Protein AF-A0A1G1YHU8-F1 (afdb_monomer)

Secondary structure (DSSP, 8-state):
------GGGHHHHHHHHHHGGGS--S-PPPPPHHHHHHHHH------HHHHHHHHHT----HHHHHHHHHHT-SS-TTS-SSHHHHHHHHHHHHHH-TT-GGGEEEEE-TTSHHHHHH---EEEEEE-SS-EEEEEEEEESS-PPPPSS-SSSEEEE--TT---TTTSHHHHHHHHHHHHHHHHHHHHHHHHHHHHHHHH--

Solvent-accessible surface area (backbone atoms only — not comparable to full-atom values): 11742 Å² total; per-residue (Å²): 134,88,82,79,82,74,78,71,70,59,69,54,55,63,54,55,64,67,66,68,71,81,78,82,85,80,88,61,83,68,56,51,64,68,57,47,46,39,62,40,48,29,53,42,50,82,54,72,71,53,55,53,39,69,75,63,71,60,89,69,55,72,71,57,27,50,53,53,35,68,77,20,52,78,63,51,38,56,63,38,82,31,63,58,46,26,56,30,50,50,56,38,24,62,72,76,35,72,89,44,53,77,37,43,28,51,42,33,20,31,94,33,68,33,20,78,75,57,57,28,40,29,34,36,39,38,48,80,85,87,52,78,44,80,46,34,30,25,76,34,47,59,94,65,81,80,59,98,68,70,84,40,79,37,79,46,77,44,62,44,79,57,71,52,66,86,78,38,38,69,64,41,51,50,50,39,55,49,53,31,50,54,52,51,51,53,49,55,51,52,49,53,54,54,55,55,52,64,65,68,77,106

Mean predicted aligned error: 9.75 Å

Structure (mmCIF, N/CA/C/O backbone):
data_AF-A0A1G1YHU8-F1
#
_entry.id   AF-A0A1G1YHU8-F1
#
loop_
_atom_site.group_PDB
_atom_site.id
_atom_site.type_symbol
_atom_site.label_atom_id
_atom_site.label_alt_id
_atom_site.label_comp_id
_atom_site.label_asym_id
_atom_site.label_entity_id
_atom_site.label_seq_id
_atom_site.pdbx_PDB_ins_code
_atom_site.Cartn_x
_atom_site.Cartn_y
_atom_site.Cartn_z
_atom_site.occupancy
_atom_site.B_iso_or_equiv
_atom_site.auth_seq_id
_atom_site.auth_comp_id
_atom_site.auth_asym_id
_atom_site.auth_atom_id
_atom_site.pdbx_PDB_model_num
ATOM 1 N N . MET A 1 1 ? -10.255 31.717 6.153 1.00 33.47 1 MET A N 1
ATOM 2 C CA . MET A 1 1 ? -9.551 31.297 7.382 1.00 33.47 1 MET A CA 1
ATOM 3 C C . MET A 1 1 ? -8.476 30.310 6.976 1.00 33.47 1 MET A C 1
ATOM 5 O O . MET A 1 1 ? -8.809 29.208 6.563 1.00 33.47 1 MET A O 1
ATOM 9 N N . SER A 1 2 ? -7.218 30.743 6.982 1.00 26.20 2 SER A N 1
ATOM 10 C CA . SER A 1 2 ? -6.071 29.908 6.621 1.00 26.20 2 SER A CA 1
ATOM 11 C C . SER A 1 2 ? -5.753 28.969 7.781 1.00 26.20 2 SER A C 1
ATOM 13 O O . SER A 1 2 ? -5.454 29.433 8.880 1.00 26.20 2 SER A O 1
ATOM 15 N N . VAL A 1 3 ? -5.862 27.661 7.557 1.00 28.62 3 VAL A N 1
ATOM 16 C CA . VAL A 1 3 ? -5.490 26.649 8.549 1.00 28.62 3 VAL A CA 1
ATOM 17 C C . VAL A 1 3 ? -3.985 26.435 8.443 1.00 28.62 3 VAL A C 1
ATOM 19 O O . VAL A 1 3 ? -3.489 25.834 7.495 1.00 28.62 3 VAL A O 1
ATOM 22 N N . VAL A 1 4 ? -3.254 26.995 9.404 1.00 31.33 4 VAL A N 1
ATOM 23 C CA . VAL A 1 4 ? -1.827 26.743 9.610 1.00 31.33 4 VAL A CA 1
ATOM 24 C C . VAL A 1 4 ? -1.69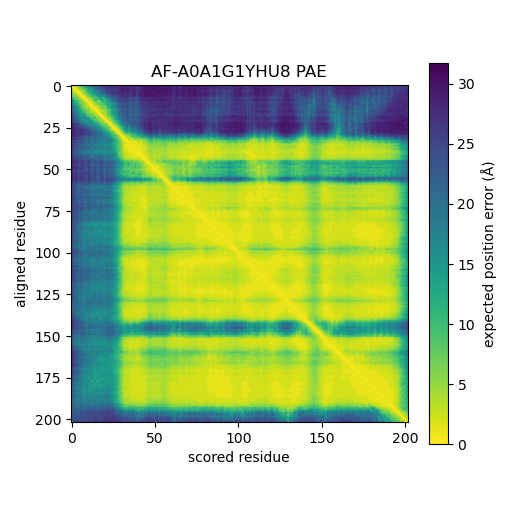8 25.352 10.232 1.00 31.33 4 VAL A C 1
ATOM 26 O O . VAL A 1 4 ? -1.993 25.175 11.414 1.00 31.33 4 VAL A O 1
ATOM 29 N N . LEU A 1 5 ? -1.297 24.358 9.438 1.00 33.22 5 LEU A N 1
ATOM 30 C CA . LEU A 1 5 ? -0.929 23.034 9.944 1.00 33.2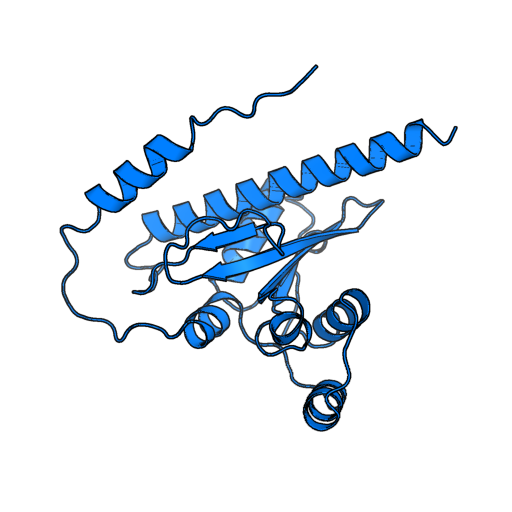2 5 LEU A CA 1
ATOM 31 C C . LEU A 1 5 ? 0.374 23.174 10.748 1.00 33.22 5 LEU A C 1
ATOM 33 O O . LEU A 1 5 ? 1.388 23.652 10.240 1.00 33.22 5 LEU A O 1
ATOM 37 N N . LYS A 1 6 ? 0.315 22.850 12.043 1.00 35.03 6 LYS A N 1
ATOM 38 C CA . LYS A 1 6 ? 1.404 23.063 13.003 1.00 35.03 6 LYS A CA 1
ATOM 39 C C . LYS A 1 6 ? 2.536 22.045 12.816 1.00 35.03 6 LYS A C 1
ATOM 41 O O . LYS A 1 6 ? 2.318 20.839 12.820 1.00 35.03 6 LYS A O 1
ATOM 46 N N . ASN A 1 7 ? 3.754 22.580 12.754 1.00 41.16 7 ASN A N 1
ATOM 47 C CA . ASN A 1 7 ? 5.069 21.936 12.628 1.00 41.16 7 ASN A CA 1
ATOM 48 C C . ASN A 1 7 ? 5.512 21.060 13.828 1.00 41.16 7 ASN 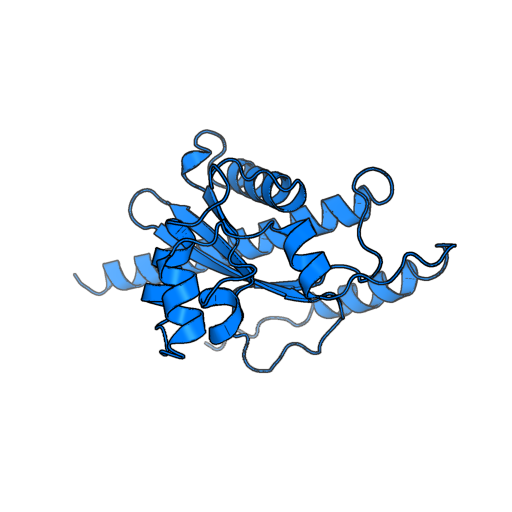A C 1
ATOM 50 O O . ASN A 1 7 ? 6.708 20.824 14.011 1.00 41.16 7 ASN A O 1
ATOM 54 N N . ASP A 1 8 ? 4.595 20.571 14.663 1.00 38.12 8 ASP A N 1
ATOM 55 C CA . ASP A 1 8 ? 4.959 19.928 15.935 1.00 38.12 8 ASP A CA 1
ATOM 56 C C . ASP A 1 8 ? 5.364 18.445 15.783 1.00 38.12 8 ASP A C 1
ATOM 58 O O . ASP A 1 8 ? 6.124 17.928 16.602 1.00 38.12 8 ASP A O 1
ATOM 62 N N . ASN A 1 9 ? 4.995 17.784 14.677 1.00 44.03 9 ASN A N 1
ATOM 63 C CA . ASN A 1 9 ? 5.401 16.396 14.393 1.00 44.03 9 ASN A CA 1
ATOM 64 C C . ASN A 1 9 ? 6.874 16.251 13.953 1.00 44.03 9 ASN A C 1
ATOM 66 O O . ASN A 1 9 ? 7.449 15.171 14.067 1.00 44.03 9 ASN A O 1
ATOM 70 N N . ILE A 1 10 ? 7.525 17.329 13.495 1.00 40.88 10 ILE A N 1
ATOM 71 C CA . ILE A 1 10 ? 8.863 17.271 12.871 1.00 40.88 10 ILE A CA 1
ATOM 72 C C . ILE A 1 10 ? 9.989 17.173 13.912 1.00 40.88 10 ILE A C 1
ATOM 74 O O . ILE A 1 10 ? 10.993 16.495 13.692 1.00 40.88 10 ILE A O 1
ATOM 78 N N . LYS A 1 11 ? 9.830 17.799 15.086 1.00 34.09 11 LYS A N 1
ATOM 79 C CA . LYS A 1 11 ? 10.868 17.778 16.136 1.00 34.09 11 LYS A CA 1
ATOM 80 C C . LYS A 1 11 ? 11.057 16.397 16.767 1.00 34.09 11 LYS A C 1
ATOM 82 O O . LYS A 1 11 ? 12.146 16.102 17.255 1.00 34.09 11 LYS A O 1
ATOM 87 N N . ASN A 1 12 ? 10.030 15.551 16.724 1.00 43.53 12 ASN A N 1
ATOM 88 C CA . ASN A 1 12 ? 10.114 14.189 17.237 1.00 43.53 12 ASN A CA 1
ATOM 89 C C . ASN A 1 12 ? 10.877 13.264 16.276 1.00 43.53 12 ASN A C 1
ATOM 91 O O . ASN A 1 12 ? 11.698 12.479 16.739 1.00 43.53 12 ASN A O 1
ATOM 95 N N . ILE A 1 13 ? 10.717 13.426 14.957 1.00 42.78 13 ILE A N 1
ATOM 96 C CA . ILE A 1 13 ? 11.359 12.577 13.934 1.00 42.78 13 ILE A CA 1
ATOM 97 C C . ILE A 1 13 ? 12.893 12.594 14.062 1.00 42.78 13 ILE A C 1
ATOM 99 O O . ILE A 1 13 ? 13.524 11.543 14.141 1.00 42.78 13 ILE A O 1
ATOM 103 N N . ASN A 1 14 ? 13.500 13.776 14.194 1.00 40.62 14 ASN A N 1
ATOM 104 C CA . ASN A 1 14 ? 14.962 13.895 14.275 1.00 40.62 14 ASN A CA 1
ATOM 105 C C . ASN A 1 14 ? 15.554 13.377 15.599 1.00 40.62 14 ASN A C 1
ATOM 107 O O . ASN A 1 14 ? 16.715 12.963 15.638 1.00 40.62 14 ASN A O 1
ATOM 111 N N . LYS A 1 15 ? 14.770 13.374 16.685 1.00 36.84 15 LYS A N 1
ATOM 112 C CA . LYS A 1 15 ? 15.217 12.891 18.000 1.00 36.84 15 LYS A CA 1
ATOM 113 C C . LYS A 1 15 ? 15.231 11.360 18.076 1.00 36.84 15 LYS A C 1
ATOM 115 O O . LYS A 1 15 ? 16.130 10.804 18.699 1.00 36.84 15 LYS A O 1
ATOM 120 N N . TYR A 1 16 ? 14.283 10.685 17.421 1.00 41.50 16 TYR A N 1
ATOM 121 C CA . TYR A 1 16 ? 14.241 9.218 17.375 1.00 41.50 16 TYR A CA 1
ATOM 122 C C . TYR A 1 16 ? 15.323 8.635 16.456 1.00 41.50 16 TYR A C 1
ATOM 124 O O . TYR A 1 16 ? 15.990 7.674 16.835 1.00 41.50 16 TYR A O 1
ATOM 132 N N . LEU A 1 17 ? 15.583 9.277 15.311 1.00 41.44 17 LEU A N 1
ATOM 133 C CA . LEU A 1 17 ? 16.619 8.841 14.366 1.00 41.44 17 LEU A CA 1
ATOM 134 C C . LEU A 1 17 ? 18.039 8.913 14.954 1.00 41.44 17 LEU A C 1
ATOM 136 O O . LEU A 1 17 ? 18.872 8.073 14.646 1.00 41.44 17 LEU A O 1
ATOM 140 N N . THR A 1 18 ? 18.329 9.871 15.839 1.00 44.69 18 THR A N 1
ATOM 141 C CA . THR A 1 18 ? 19.667 10.001 16.452 1.00 44.69 18 THR A CA 1
ATOM 142 C C . THR A 1 18 ? 19.867 9.148 17.709 1.00 44.69 18 THR A C 1
ATOM 144 O O . THR A 1 18 ? 21.010 8.849 18.060 1.00 44.69 18 THR A O 1
ATOM 147 N N . ALA A 1 19 ? 18.793 8.733 18.388 1.00 41.66 19 ALA A N 1
ATOM 148 C CA . ALA A 1 19 ? 18.883 7.952 19.622 1.00 41.66 19 ALA A CA 1
ATOM 149 C C . ALA A 1 19 ? 19.137 6.452 19.377 1.00 41.66 1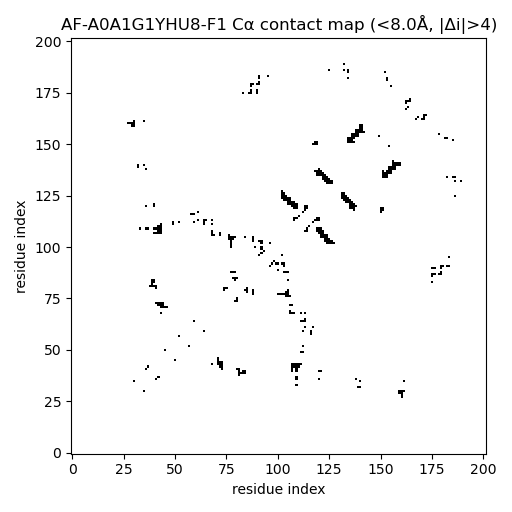9 ALA A C 1
ATOM 151 O O . ALA A 1 19 ? 19.895 5.842 20.132 1.00 41.66 19 ALA A O 1
ATOM 152 N N . ASN A 1 20 ? 18.586 5.876 18.301 1.00 41.72 20 ASN A N 1
ATOM 153 C CA . ASN A 1 20 ? 18.629 4.425 18.062 1.00 41.72 20 ASN A CA 1
ATOM 154 C C . ASN A 1 20 ? 19.824 3.939 17.214 1.00 41.72 20 ASN A C 1
ATOM 156 O O . ASN A 1 20 ? 20.078 2.741 17.146 1.00 41.72 20 ASN A O 1
ATOM 160 N N . MET A 1 21 ? 20.639 4.839 16.648 1.00 46.16 21 MET A N 1
ATOM 161 C CA . MET A 1 21 ? 21.799 4.466 15.813 1.00 46.16 21 MET A CA 1
ATOM 162 C C . MET A 1 21 ? 23.046 3.999 16.591 1.00 46.16 21 MET A C 1
ATOM 164 O O . MET A 1 21 ? 24.064 3.681 15.980 1.00 46.16 21 MET A O 1
ATOM 168 N N . LYS A 1 22 ? 23.029 3.967 17.933 1.00 42.34 22 LYS A N 1
ATOM 169 C CA . LYS A 1 22 ? 24.247 3.676 18.717 1.00 42.34 22 LYS A CA 1
ATOM 170 C C . LYS A 1 22 ? 24.538 2.196 18.973 1.00 42.34 22 LYS A C 1
ATOM 172 O O . LYS A 1 22 ? 25.663 1.897 19.370 1.00 42.34 22 LYS A O 1
ATOM 177 N N . HIS A 1 23 ? 23.609 1.268 18.732 1.00 44.72 23 HIS A N 1
ATOM 178 C CA . HIS A 1 23 ? 23.792 -0.134 19.134 1.00 44.72 23 HIS A CA 1
ATOM 179 C C . HIS A 1 23 ? 23.212 -1.160 18.152 1.00 44.72 23 HIS A C 1
ATOM 181 O O . HIS A 1 23 ? 22.339 -1.922 18.547 1.00 44.72 23 HIS A O 1
ATOM 187 N N . ARG A 1 24 ? 23.711 -1.272 16.913 1.00 49.22 24 ARG A N 1
ATOM 188 C CA . ARG A 1 24 ? 23.494 -2.501 16.121 1.00 49.22 24 ARG A CA 1
ATOM 189 C C . ARG A 1 24 ? 24.761 -2.893 15.360 1.00 49.22 24 ARG A C 1
ATOM 191 O O . ARG A 1 24 ? 25.333 -2.109 14.610 1.00 49.22 24 ARG A O 1
ATOM 198 N N . GLY A 1 25 ? 25.251 -4.093 15.667 1.00 39.34 25 GLY A N 1
ATOM 199 C CA . GLY A 1 25 ? 26.420 -4.708 15.055 1.00 39.34 25 GLY A CA 1
ATOM 200 C C . GLY A 1 25 ? 26.035 -5.628 13.899 1.00 39.34 25 GLY A C 1
ATOM 201 O O . GLY A 1 25 ? 25.016 -6.305 13.961 1.00 39.34 25 GLY A O 1
ATOM 202 N N . LYS A 1 26 ? 26.964 -5.701 12.939 1.00 37.72 26 LYS A N 1
ATOM 203 C CA . LYS A 1 26 ? 27.028 -6.487 11.691 1.00 37.72 26 LYS A CA 1
ATOM 204 C C . LYS A 1 26 ? 26.332 -5.869 10.462 1.00 37.72 26 LYS A C 1
ATOM 206 O O . LYS A 1 26 ? 25.170 -5.493 10.537 1.00 37.72 26 LYS A O 1
ATOM 211 N N . PRO A 1 27 ? 27.045 -5.784 9.319 1.00 32.91 27 PRO A N 1
ATOM 212 C CA . PRO A 1 27 ? 26.494 -5.282 8.069 1.00 32.91 27 PRO A CA 1
ATOM 213 C C . PRO A 1 27 ? 25.579 -6.345 7.453 1.00 32.91 27 PRO A C 1
ATOM 215 O O . PRO A 1 27 ? 26.053 -7.386 6.998 1.00 32.91 27 PRO A O 1
ATOM 218 N N . HIS A 1 28 ? 24.274 -6.089 7.429 1.00 40.44 28 HIS A N 1
ATOM 219 C CA . HIS A 1 28 ? 23.399 -6.737 6.459 1.00 40.44 28 HIS A CA 1
ATOM 220 C C . HIS A 1 28 ? 23.642 -6.061 5.103 1.00 40.44 28 HIS A C 1
ATOM 222 O O . HIS A 1 28 ? 23.738 -4.836 5.031 1.00 40.44 28 HIS A O 1
ATOM 228 N N . PHE A 1 29 ? 23.850 -6.856 4.048 1.00 41.47 29 PHE A N 1
ATOM 229 C CA . PHE A 1 29 ? 23.950 -6.360 2.672 1.00 41.47 29 PHE A CA 1
ATOM 230 C C . PHE A 1 29 ? 22.761 -5.426 2.415 1.00 41.47 29 PHE A C 1
ATOM 232 O O . PHE A 1 29 ? 21.622 -5.870 2.517 1.00 41.47 29 PHE A O 1
ATOM 239 N N . GLY A 1 30 ? 23.025 -4.142 2.155 1.00 46.56 30 GLY A N 1
ATOM 240 C CA . GLY A 1 30 ? 21.971 -3.142 1.996 1.00 46.56 30 GLY A CA 1
ATOM 241 C C . GLY A 1 30 ? 20.997 -3.562 0.901 1.00 46.56 30 GLY A C 1
ATOM 242 O O . GLY A 1 30 ? 21.415 -3.826 -0.229 1.00 46.56 30 GLY A O 1
ATOM 243 N N . LEU A 1 31 ? 19.712 -3.642 1.245 1.00 53.56 31 LEU A N 1
ATOM 244 C CA . LEU A 1 31 ? 18.645 -3.885 0.285 1.00 53.56 31 LEU A CA 1
ATOM 245 C C . LEU A 1 31 ? 18.675 -2.776 -0.775 1.00 53.56 31 LEU A C 1
ATOM 247 O O . LEU A 1 31 ? 18.672 -1.584 -0.455 1.00 53.56 31 LEU A O 1
ATOM 251 N N . THR A 1 32 ? 18.711 -3.155 -2.053 1.00 68.81 32 THR A N 1
ATOM 252 C CA . THR A 1 32 ? 18.401 -2.197 -3.125 1.00 68.81 32 THR A CA 1
ATOM 253 C C . THR A 1 32 ? 16.926 -1.796 -3.015 1.00 68.81 32 THR A C 1
ATOM 255 O O . THR A 1 32 ? 16.127 -2.568 -2.487 1.00 68.81 32 THR A O 1
ATOM 258 N N . GLY A 1 33 ? 16.552 -0.599 -3.488 1.00 71.19 33 GLY A N 1
ATOM 259 C CA . GLY A 1 33 ? 15.172 -0.091 -3.367 1.00 71.19 33 GLY A CA 1
ATOM 260 C C . GLY A 1 33 ? 14.123 -1.091 -3.861 1.00 71.19 33 GLY A C 1
ATOM 261 O O . GLY A 1 33 ? 13.229 -1.452 -3.105 1.00 71.19 33 GLY A O 1
ATOM 262 N N . SER A 1 34 ? 14.346 -1.663 -5.047 1.00 77.75 34 SER A N 1
ATOM 263 C CA . SER A 1 34 ? 13.448 -2.657 -5.640 1.00 77.75 34 SER A CA 1
ATOM 264 C C . SER A 1 34 ? 13.374 -3.967 -4.851 1.00 77.75 34 SER A C 1
ATOM 266 O O . SER A 1 34 ? 12.322 -4.585 -4.792 1.00 77.75 34 SER A O 1
ATOM 268 N N . MET A 1 35 ? 14.470 -4.410 -4.221 1.00 82.12 35 MET A N 1
ATOM 269 C CA . MET A 1 35 ? 14.426 -5.609 -3.372 1.00 82.12 35 MET A CA 1
ATOM 270 C C . MET A 1 35 ? 13.616 -5.364 -2.097 1.00 82.12 35 MET A C 1
ATOM 272 O O . MET A 1 35 ? 12.882 -6.251 -1.674 1.00 82.12 35 MET A O 1
ATOM 276 N N . ALA A 1 36 ? 13.735 -4.172 -1.502 1.00 84.69 36 ALA A N 1
ATOM 277 C CA . ALA A 1 36 ? 12.939 -3.810 -0.334 1.00 84.69 36 ALA A CA 1
ATOM 278 C C . ALA A 1 36 ? 11.448 -3.727 -0.689 1.00 84.69 36 ALA A C 1
ATOM 280 O O . ALA A 1 36 ? 10.620 -4.268 0.034 1.00 84.69 36 ALA A O 1
ATOM 281 N N . GLU A 1 37 ? 11.107 -3.101 -1.816 1.00 87.44 37 GLU A N 1
ATOM 282 C CA . GLU A 1 37 ? 9.732 -3.026 -2.324 1.00 87.44 37 GLU A CA 1
ATOM 283 C C . GLU A 1 37 ? 9.118 -4.424 -2.493 1.00 87.44 37 GLU A C 1
ATOM 285 O O . GLU A 1 37 ? 8.069 -4.699 -1.909 1.00 87.44 37 GLU A O 1
ATOM 290 N N . SER A 1 38 ? 9.800 -5.337 -3.195 1.00 89.12 38 SER A N 1
ATOM 291 C CA . SER A 1 38 ? 9.321 -6.712 -3.397 1.00 89.12 38 SER A CA 1
ATOM 292 C C . SER A 1 38 ? 9.201 -7.507 -2.093 1.00 89.12 38 SER A C 1
ATOM 294 O O . SER A 1 38 ? 8.271 -8.293 -1.942 1.00 89.12 38 SER A O 1
ATOM 296 N N . GLU A 1 39 ? 10.107 -7.319 -1.131 1.00 90.62 39 GLU A N 1
ATOM 297 C CA . GLU A 1 39 ? 10.031 -7.996 0.173 1.00 90.62 39 GLU A CA 1
ATOM 298 C C . GLU A 1 39 ? 8.834 -7.507 1.006 1.00 90.62 39 GLU A C 1
ATOM 300 O O . GLU A 1 39 ? 8.156 -8.294 1.669 1.00 90.62 39 GLU A O 1
ATOM 305 N N . ILE A 1 40 ? 8.564 -6.203 0.967 1.00 92.56 40 ILE A N 1
ATOM 306 C CA . ILE A 1 40 ? 7.582 -5.545 1.835 1.00 92.56 40 ILE A CA 1
ATOM 307 C C . ILE A 1 40 ? 6.172 -5.640 1.250 1.00 92.56 40 ILE A C 1
ATOM 309 O O . ILE A 1 40 ? 5.210 -5.867 1.988 1.00 92.56 40 ILE A O 1
ATOM 313 N N . PHE A 1 41 ? 6.043 -5.465 -0.065 1.00 94.50 41 PHE A N 1
ATOM 314 C CA . PHE A 1 41 ? 4.759 -5.409 -0.762 1.00 94.50 41 PHE A CA 1
ATOM 315 C C . PHE A 1 41 ? 4.484 -6.624 -1.646 1.00 94.50 41 PHE A C 1
ATOM 317 O O . PHE A 1 41 ? 3.330 -6.834 -2.012 1.00 94.50 41 PHE A O 1
ATOM 324 N N . GLY A 1 42 ? 5.483 -7.449 -1.962 1.00 93.81 42 GLY A N 1
ATOM 325 C CA . GLY A 1 42 ? 5.359 -8.475 -2.998 1.00 93.81 42 GLY A CA 1
ATOM 326 C C . GLY A 1 42 ? 5.384 -7.870 -4.403 1.00 93.81 42 GLY A C 1
ATOM 327 O O . GLY A 1 42 ? 5.419 -6.653 -4.568 1.00 93.81 42 GLY A O 1
ATOM 328 N N . GLU A 1 43 ? 5.328 -8.720 -5.426 1.00 93.75 43 GLU A N 1
ATOM 329 C CA . GLU A 1 43 ? 5.309 -8.306 -6.834 1.00 93.75 43 GLU A CA 1
ATOM 330 C C . GLU A 1 43 ? 3.995 -8.696 -7.508 1.00 93.75 43 GLU A C 1
ATOM 332 O O . GLU A 1 43 ? 3.355 -9.688 -7.149 1.00 93.75 43 GLU A O 1
ATOM 337 N 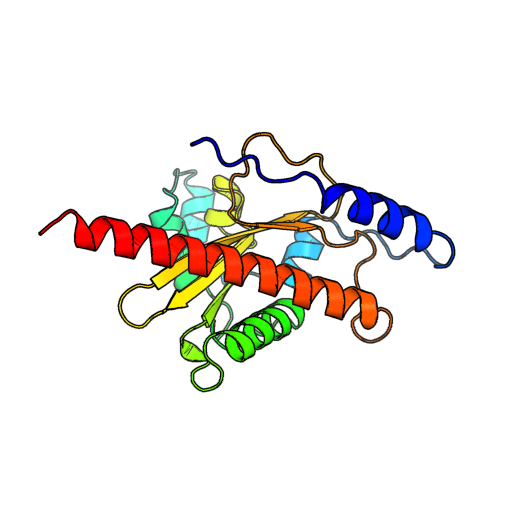N . VAL A 1 44 ? 3.607 -7.926 -8.522 1.00 92.56 44 VAL A N 1
ATOM 338 C CA . VAL A 1 44 ? 2.500 -8.303 -9.405 1.00 92.56 44 VAL A CA 1
ATOM 339 C C . VAL A 1 44 ? 2.836 -9.559 -10.213 1.00 92.56 44 VAL A C 1
ATOM 341 O O . VAL A 1 44 ? 3.979 -9.781 -10.625 1.00 92.56 44 VAL A O 1
ATOM 344 N N . ILE A 1 45 ? 1.813 -10.356 -10.518 1.00 91.50 45 ILE A N 1
ATOM 345 C CA . ILE A 1 45 ? 1.903 -11.359 -11.582 1.00 91.50 45 ILE A CA 1
ATOM 346 C C . ILE A 1 45 ? 2.012 -10.600 -12.906 1.00 91.50 45 ILE A C 1
ATOM 348 O O . ILE A 1 45 ? 1.325 -9.607 -13.105 1.00 91.50 45 ILE A O 1
ATOM 352 N N . ARG A 1 46 ? 2.866 -11.044 -13.830 1.00 82.75 46 ARG A N 1
ATOM 353 C CA . ARG A 1 46 ? 3.033 -10.386 -15.136 1.00 82.75 46 ARG A CA 1
ATOM 354 C C . ARG A 1 46 ? 2.145 -11.052 -16.192 1.00 82.75 46 ARG A C 1
ATOM 356 O O . ARG A 1 46 ? 2.544 -12.093 -16.717 1.00 82.75 46 ARG A O 1
ATOM 363 N N . PRO A 1 47 ? 0.953 -10.515 -16.509 1.00 74.75 47 PRO A N 1
ATOM 364 C CA . PRO A 1 47 ? 0.155 -11.011 -17.622 1.00 74.75 47 PRO A CA 1
ATOM 365 C C . PRO A 1 47 ? 0.754 -10.577 -18.970 1.00 74.75 47 PRO A C 1
ATOM 367 O O . PRO A 1 47 ? 1.657 -9.743 -19.043 1.00 74.75 47 PRO A O 1
ATOM 370 N N . VAL A 1 48 ? 0.231 -11.129 -20.064 1.00 71.19 48 VAL A N 1
ATOM 371 C CA . VAL A 1 48 ? 0.711 -10.854 -21.432 1.00 71.19 48 VAL A CA 1
ATOM 372 C C . VAL A 1 48 ? 0.624 -9.358 -21.770 1.00 71.19 48 VAL A C 1
ATOM 374 O O . VAL A 1 48 ? 1.489 -8.811 -22.451 1.00 71.19 48 VAL A O 1
ATOM 377 N N . GLU A 1 49 ? -0.382 -8.667 -21.242 1.00 73.00 49 GLU A N 1
ATOM 378 C CA . GLU A 1 49 ? -0.600 -7.229 -21.376 1.00 73.00 49 GLU A CA 1
ATOM 379 C C . GLU A 1 49 ? 0.564 -6.395 -20.817 1.00 73.00 49 GLU A C 1
ATOM 381 O O . GLU A 1 49 ? 0.890 -5.351 -21.387 1.00 73.00 49 GLU A O 1
ATOM 386 N N . PHE A 1 50 ? 1.230 -6.857 -19.752 1.00 73.62 50 PHE A N 1
ATOM 387 C CA . PHE A 1 50 ? 2.422 -6.196 -19.213 1.00 73.62 50 PHE A CA 1
ATOM 388 C C . PHE A 1 50 ? 3.609 -6.302 -20.160 1.00 73.62 50 PHE A C 1
ATOM 390 O O . PHE A 1 50 ? 4.303 -5.311 -20.387 1.00 73.62 50 PHE A O 1
ATOM 397 N N . GLU A 1 51 ? 3.854 -7.493 -20.705 1.00 73.31 51 GLU A N 1
ATOM 398 C CA . GLU A 1 51 ? 4.981 -7.701 -21.616 1.00 73.31 51 GLU A CA 1
ATOM 399 C C . GLU A 1 51 ? 4.760 -6.932 -22.923 1.00 73.31 51 GLU A C 1
ATOM 401 O O . GLU A 1 51 ? 5.653 -6.220 -23.379 1.00 73.31 51 GLU A O 1
ATOM 406 N N . ASN A 1 52 ? 3.527 -6.915 -23.438 1.00 76.12 52 ASN A N 1
ATOM 407 C CA . ASN A 1 52 ? 3.159 -6.086 -24.587 1.00 76.12 52 ASN A CA 1
ATOM 408 C C . ASN A 1 52 ? 3.380 -4.586 -24.328 1.00 76.12 52 ASN A C 1
ATOM 410 O O . ASN A 1 52 ? 3.856 -3.862 -25.206 1.00 76.12 52 ASN A O 1
ATOM 414 N N . TRP A 1 53 ? 3.043 -4.092 -23.130 1.00 81.38 53 TRP A N 1
ATOM 415 C CA . TRP A 1 53 ? 3.333 -2.708 -22.747 1.00 81.38 53 TRP A CA 1
ATOM 416 C C . TRP A 1 53 ? 4.841 -2.434 -22.719 1.00 81.38 53 TRP A C 1
ATOM 418 O O . TRP A 1 53 ? 5.301 -1.421 -23.257 1.00 81.38 53 TRP A O 1
ATOM 428 N N . ARG A 1 54 ? 5.609 -3.349 -22.121 1.00 74.62 54 ARG A N 1
ATOM 429 C CA . ARG A 1 54 ? 7.055 -3.222 -21.945 1.00 74.62 54 ARG A CA 1
ATOM 430 C C . ARG A 1 54 ? 7.801 -3.210 -23.278 1.00 74.62 54 ARG A C 1
ATOM 432 O O . ARG A 1 54 ? 8.746 -2.440 -23.428 1.00 74.62 54 ARG A O 1
ATOM 439 N N . GLU A 1 55 ? 7.360 -4.018 -24.238 1.00 75.25 55 GLU A N 1
ATOM 440 C CA . GLU A 1 55 ? 7.914 -4.075 -25.595 1.00 75.25 55 GLU A CA 1
ATOM 441 C C . GLU A 1 55 ? 7.458 -2.897 -26.470 1.00 75.25 55 GLU A C 1
ATOM 443 O O . GLU A 1 55 ? 8.220 -2.396 -27.297 1.00 75.25 55 GLU A O 1
ATOM 448 N N . GLY A 1 56 ? 6.217 -2.435 -26.290 1.00 72.56 56 GLY A N 1
ATOM 449 C CA . GLY A 1 56 ? 5.607 -1.398 -27.123 1.00 72.56 56 GLY A CA 1
ATOM 450 C C . GLY A 1 56 ? 5.920 0.045 -26.717 1.00 72.56 56 GLY A C 1
ATOM 451 O O . GLY A 1 56 ? 5.591 0.955 -27.473 1.00 72.56 56 GLY A O 1
ATOM 452 N N . HIS A 1 57 ? 6.514 0.277 -25.538 1.00 63.69 57 HIS A N 1
ATOM 453 C CA . HIS A 1 57 ? 6.787 1.612 -24.973 1.00 63.69 57 HIS A CA 1
ATOM 454 C C . HIS A 1 57 ? 5.573 2.563 -24.954 1.00 63.69 57 HIS A C 1
ATOM 456 O O . HIS A 1 57 ? 5.722 3.787 -24.996 1.00 63.69 57 HIS A O 1
ATOM 462 N N . ASN A 1 58 ? 4.354 2.026 -24.886 1.00 77.12 58 ASN A N 1
ATOM 463 C CA . ASN A 1 58 ? 3.154 2.854 -24.896 1.00 77.12 58 ASN A CA 1
ATOM 464 C C . ASN A 1 58 ? 2.945 3.499 -23.523 1.00 77.12 58 ASN A C 1
ATOM 466 O O . ASN A 1 58 ? 2.980 2.831 -22.491 1.00 77.12 58 ASN A O 1
ATOM 470 N N . TYR A 1 59 ? 2.706 4.809 -23.494 1.00 83.69 59 TYR A N 1
ATOM 471 C CA . TYR A 1 59 ? 2.291 5.468 -22.259 1.00 83.69 59 TYR A CA 1
ATOM 472 C C . TYR A 1 59 ? 0.933 4.920 -21.811 1.00 83.69 59 TYR A C 1
ATOM 474 O O . TYR A 1 59 ? 0.001 4.842 -22.609 1.00 83.69 59 TYR A O 1
ATOM 482 N N . MET A 1 60 ? 0.827 4.585 -20.527 1.00 87.12 60 MET A N 1
ATOM 483 C CA . MET A 1 60 ? -0.410 4.131 -19.901 1.00 87.12 60 MET A CA 1
ATOM 484 C C . MET A 1 60 ? -0.878 5.175 -18.893 1.00 87.12 60 MET A C 1
ATOM 486 O O . MET A 1 60 ? -0.111 5.610 -18.025 1.00 87.12 60 MET A O 1
ATOM 490 N N . THR A 1 61 ? -2.142 5.588 -18.993 1.00 91.56 61 THR A N 1
ATOM 491 C CA . THR A 1 61 ? -2.711 6.522 -18.021 1.00 91.56 61 THR A CA 1
ATOM 492 C C . THR A 1 61 ? -2.784 5.870 -16.642 1.00 91.56 61 THR A C 1
ATOM 494 O O . THR A 1 61 ? -2.855 4.649 -16.507 1.00 91.56 61 THR A O 1
ATOM 497 N N . ARG A 1 62 ? -2.815 6.688 -15.585 1.00 92.12 62 ARG A N 1
ATOM 498 C CA . ARG A 1 62 ? -2.876 6.185 -14.203 1.00 92.12 62 ARG A CA 1
ATOM 499 C C . ARG A 1 62 ? -4.066 5.250 -13.965 1.00 92.12 62 ARG A C 1
ATOM 501 O O . ARG A 1 62 ? -3.927 4.257 -13.265 1.00 92.12 62 ARG A O 1
ATOM 508 N N . ASN A 1 63 ? -5.225 5.553 -14.550 1.00 92.50 63 ASN A N 1
ATOM 509 C CA . ASN A 1 63 ? -6.435 4.747 -14.373 1.00 92.50 63 ASN A CA 1
ATOM 510 C C . ASN A 1 63 ? -6.346 3.393 -15.087 1.00 92.50 63 ASN A C 1
ATOM 512 O O . ASN A 1 63 ? -6.842 2.402 -14.562 1.00 92.50 63 ASN A O 1
ATOM 516 N N . GLU A 1 64 ? -5.726 3.346 -16.267 1.00 92.12 64 GLU A N 1
ATOM 517 C CA . GLU A 1 64 ? -5.466 2.088 -16.975 1.00 92.12 64 GLU A CA 1
ATOM 518 C C . GLU A 1 64 ? -4.464 1.234 -16.195 1.00 92.12 64 GLU A C 1
ATOM 520 O O . GLU A 1 64 ? -4.720 0.057 -15.959 1.00 92.12 64 GLU A O 1
ATOM 525 N N . ALA A 1 65 ? -3.385 1.853 -15.705 1.00 92.69 65 ALA A N 1
ATOM 526 C CA . ALA A 1 65 ? -2.365 1.173 -14.916 1.00 92.69 65 ALA A CA 1
ATOM 527 C C . ALA A 1 65 ? -2.922 0.626 -13.590 1.00 92.69 65 ALA A C 1
ATOM 529 O O . ALA A 1 65 ? -2.597 -0.494 -13.211 1.00 92.69 65 ALA A O 1
ATOM 530 N N . LEU A 1 66 ? -3.812 1.367 -12.917 1.00 94.38 66 LEU A N 1
ATOM 531 C CA . LEU A 1 66 ? -4.514 0.893 -11.718 1.00 94.38 66 LEU A CA 1
ATOM 532 C C . LEU A 1 66 ? -5.345 -0.363 -11.997 1.00 94.38 66 LEU A C 1
ATOM 534 O O . LEU A 1 66 ? -5.211 -1.343 -11.270 1.00 94.38 66 LEU A O 1
ATOM 538 N N . ARG A 1 67 ? -6.168 -0.356 -13.053 1.00 93.56 67 ARG A N 1
ATOM 539 C CA . ARG A 1 67 ? -7.001 -1.517 -13.417 1.00 93.56 67 ARG A CA 1
ATOM 540 C C . ARG A 1 67 ? -6.155 -2.745 -13.710 1.00 93.56 67 ARG A C 1
ATOM 542 O O . ARG A 1 67 ? -6.425 -3.820 -13.190 1.00 93.56 67 ARG A O 1
ATOM 549 N N . LEU A 1 68 ? -5.093 -2.550 -14.483 1.00 92.38 68 LEU A N 1
ATOM 550 C CA . LEU A 1 68 ? -4.179 -3.622 -14.835 1.00 92.38 68 LEU A CA 1
ATOM 551 C C . LEU A 1 68 ? -3.504 -4.220 -13.587 1.00 92.38 68 LEU A C 1
ATOM 553 O O . LEU A 1 68 ? -3.408 -5.438 -13.465 1.00 92.38 68 LEU A O 1
ATOM 557 N N . VAL A 1 69 ? -3.098 -3.386 -12.624 1.00 95.00 69 VAL A N 1
ATOM 558 C CA . VAL A 1 69 ? -2.563 -3.861 -11.340 1.00 95.00 69 VAL A CA 1
ATOM 559 C C . VAL A 1 69 ? -3.604 -4.667 -10.562 1.00 95.00 69 VAL A C 1
ATOM 561 O O . VAL A 1 69 ? -3.271 -5.729 -10.042 1.00 95.00 69 VAL A O 1
ATOM 564 N N . GLN A 1 70 ? -4.861 -4.221 -10.506 1.00 95.38 70 GLN A N 1
ATOM 565 C CA . GLN A 1 70 ? -5.934 -4.941 -9.803 1.00 95.38 70 GLN A CA 1
ATOM 566 C C . GLN A 1 70 ? -6.171 -6.349 -10.366 1.00 95.38 70 GLN A C 1
ATOM 568 O O . GLN A 1 70 ? -6.434 -7.275 -9.603 1.00 95.38 70 GLN A O 1
ATOM 573 N N . GLU A 1 71 ? -6.040 -6.515 -11.680 1.00 93.31 71 GLU A N 1
ATOM 574 C CA . GLU A 1 71 ? -6.173 -7.801 -12.379 1.00 93.31 71 GLU A CA 1
ATOM 575 C C . GLU A 1 71 ? -4.941 -8.708 -12.217 1.00 93.31 71 GLU A C 1
ATOM 577 O O . GLU A 1 71 ? -5.012 -9.906 -12.483 1.00 93.31 71 GLU A O 1
ATOM 582 N N . SER A 1 72 ? -3.821 -8.149 -11.753 1.00 93.94 72 SER A N 1
ATOM 583 C CA . SER A 1 72 ? -2.501 -8.790 -11.744 1.00 93.94 72 SER A CA 1
ATOM 584 C C . SER A 1 72 ? -1.984 -9.102 -10.337 1.00 93.94 72 SER A C 1
ATOM 586 O O . SER A 1 72 ? -0.778 -9.239 -10.124 1.00 93.94 72 SER A O 1
ATOM 588 N N . GLN A 1 73 ? -2.872 -9.177 -9.346 1.00 95.44 73 GLN A N 1
ATOM 589 C CA . GLN A 1 73 ? -2.463 -9.424 -7.964 1.00 95.44 73 GLN A CA 1
ATOM 590 C C . GLN A 1 73 ? -2.031 -10.881 -7.736 1.00 95.44 73 GLN A C 1
ATOM 592 O O . GLN A 1 73 ? -2.680 -11.794 -8.248 1.00 95.44 73 GLN A O 1
ATOM 597 N N . PRO A 1 74 ? -0.974 -11.117 -6.934 1.00 92.25 74 PRO A N 1
ATOM 598 C CA . PRO A 1 74 ? -0.463 -12.461 -6.655 1.00 92.25 74 PRO A CA 1
ATOM 599 C C . PRO A 1 74 ? -1.395 -13.322 -5.791 1.00 92.25 74 PRO A C 1
ATOM 601 O O . PRO A 1 74 ? -1.260 -14.542 -5.772 1.00 92.25 74 PRO A O 1
ATOM 604 N N . GLY A 1 75 ? -2.356 -12.706 -5.100 1.00 93.31 75 GLY A N 1
ATOM 605 C CA . GLY A 1 75 ? -3.274 -13.383 -4.191 1.00 93.31 75 GLY A CA 1
ATOM 606 C C . GLY A 1 75 ? -4.495 -12.527 -3.869 1.00 93.31 75 GLY A C 1
ATOM 607 O O . GLY A 1 75 ? -4.863 -11.638 -4.636 1.00 93.31 75 GLY A O 1
ATOM 608 N N . ASN A 1 76 ? -5.135 -12.800 -2.729 1.00 95.94 76 ASN A N 1
ATOM 60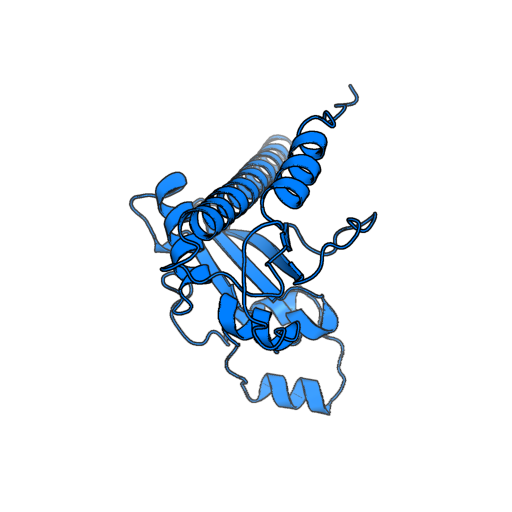9 C CA . ASN A 1 76 ? -6.311 -12.061 -2.278 1.00 95.94 76 ASN A CA 1
ATOM 610 C C . ASN A 1 76 ? -5.920 -10.668 -1.739 1.00 95.94 76 ASN A C 1
ATOM 612 O O . ASN A 1 76 ? -5.252 -10.592 -0.712 1.00 95.94 76 ASN A O 1
ATOM 616 N N . PRO A 1 77 ? -6.391 -9.556 -2.332 1.00 97.56 77 PRO A N 1
ATOM 617 C CA . PRO A 1 77 ? -6.079 -8.210 -1.841 1.00 97.56 77 PRO A CA 1
ATOM 618 C C . PRO A 1 77 ? -6.569 -7.922 -0.412 1.00 97.56 77 PRO A C 1
ATOM 620 O O . PRO A 1 77 ? -6.020 -7.058 0.265 1.00 97.56 77 PRO A O 1
ATOM 623 N N . SER A 1 78 ? -7.611 -8.612 0.061 1.00 97.31 78 SER A N 1
ATOM 624 C CA . SER A 1 78 ? -8.115 -8.475 1.439 1.00 97.31 78 SER A CA 1
ATOM 625 C C . SER A 1 78 ? -7.366 -9.331 2.462 1.00 97.31 78 SER A C 1
ATOM 627 O O . SER A 1 78 ? -7.669 -9.245 3.648 1.00 97.31 78 SER A O 1
ATOM 629 N N . ASP A 1 79 ? -6.419 -10.151 2.008 1.00 96.88 79 ASP A N 1
ATOM 630 C CA . ASP A 1 79 ? -5.535 -10.974 2.835 1.00 96.88 79 ASP A CA 1
ATOM 631 C C . ASP A 1 79 ? -4.184 -11.133 2.107 1.00 96.88 79 ASP A C 1
ATOM 633 O O . ASP A 1 79 ? -3.885 -12.197 1.558 1.00 96.88 79 ASP A O 1
ATOM 637 N N . PRO A 1 80 ? -3.408 -10.039 1.969 1.00 96.69 80 PRO A N 1
ATOM 638 C CA . PRO A 1 80 ? -2.177 -10.059 1.186 1.00 96.69 80 PRO A CA 1
ATOM 639 C C . PRO A 1 80 ? -1.122 -10.938 1.871 1.00 96.69 80 PRO A C 1
ATOM 641 O O . PRO A 1 80 ? -0.987 -10.904 3.091 1.00 96.69 80 PRO A O 1
ATOM 644 N N . GLU A 1 81 ? -0.349 -11.703 1.096 1.00 95.12 81 GLU A N 1
ATOM 645 C CA . GLU A 1 81 ? 0.632 -12.654 1.645 1.00 95.12 81 GLU A CA 1
ATOM 646 C C . GLU A 1 81 ? 1.856 -12.006 2.322 1.00 95.12 81 GLU A C 1
ATOM 648 O O . GLU A 1 81 ? 2.292 -12.514 3.361 1.00 95.12 81 GLU A O 1
ATOM 653 N N . PRO A 1 82 ? 2.454 -10.914 1.792 1.00 95.12 82 PRO A N 1
ATOM 654 C CA . PRO A 1 82 ? 3.616 -10.300 2.425 1.00 95.12 82 PRO A CA 1
ATOM 655 C C . PRO A 1 82 ? 3.271 -9.805 3.825 1.00 95.12 82 PRO A C 1
ATOM 657 O O . PRO A 1 82 ? 2.341 -9.021 4.007 1.00 95.12 82 PRO A O 1
ATOM 660 N N . ARG A 1 83 ? 4.051 -10.232 4.824 1.00 95.56 83 ARG A N 1
ATOM 661 C CA . ARG A 1 83 ? 3.743 -9.993 6.242 1.00 95.56 83 ARG A CA 1
ATOM 662 C C . ARG A 1 83 ? 3.511 -8.518 6.563 1.00 95.56 83 ARG A C 1
ATOM 664 O O . ARG A 1 83 ? 2.578 -8.199 7.284 1.00 95.56 83 ARG A O 1
ATOM 671 N N . PHE A 1 84 ? 4.328 -7.620 6.011 1.00 96.19 84 PHE A N 1
ATOM 672 C CA . PHE A 1 84 ? 4.151 -6.183 6.223 1.00 96.19 84 PHE A CA 1
ATOM 673 C C . PHE A 1 84 ? 2.835 -5.668 5.639 1.00 96.19 84 PHE A C 1
ATOM 675 O O . PHE A 1 84 ? 2.105 -4.953 6.323 1.00 96.19 84 PHE A O 1
ATOM 682 N N . ALA A 1 85 ? 2.515 -6.045 4.399 1.00 97.12 85 ALA A N 1
ATOM 683 C CA . ALA A 1 85 ? 1.245 -5.694 3.777 1.00 97.12 85 ALA A CA 1
ATOM 684 C C . ALA A 1 85 ? 0.050 -6.263 4.561 1.00 97.12 85 ALA A C 1
ATOM 686 O O . ALA A 1 85 ? -0.934 -5.550 4.758 1.00 97.12 85 ALA A O 1
ATOM 687 N N . ASN A 1 86 ? 0.161 -7.502 5.053 1.00 97.69 86 ASN A N 1
ATOM 688 C CA . ASN A 1 86 ? -0.860 -8.173 5.859 1.00 97.69 86 ASN A CA 1
ATOM 689 C C . ASN A 1 86 ? -1.087 -7.465 7.197 1.00 97.69 86 ASN A C 1
ATOM 691 O O . ASN A 1 86 ? -2.195 -7.012 7.472 1.00 97.69 86 ASN A O 1
ATOM 695 N N . ASP A 1 87 ? -0.023 -7.278 7.982 1.00 97.88 87 ASP A N 1
ATOM 696 C CA . ASP A 1 87 ? -0.080 -6.632 9.294 1.00 97.88 87 ASP A CA 1
ATOM 697 C C . ASP A 1 87 ? -0.605 -5.186 9.167 1.00 97.88 87 ASP A C 1
ATOM 699 O O . ASP A 1 87 ? -1.383 -4.715 10.005 1.00 97.88 87 ASP A O 1
ATOM 703 N N . LEU A 1 88 ? -0.230 -4.478 8.093 1.00 98.25 88 LEU A N 1
ATOM 704 C CA . LEU A 1 88 ? -0.726 -3.135 7.798 1.00 98.25 88 LEU A CA 1
ATOM 705 C C . LEU A 1 88 ? -2.216 -3.140 7.442 1.00 98.25 88 LEU A C 1
ATOM 707 O O . LEU A 1 88 ? -2.971 -2.338 7.995 1.00 98.25 88 LEU A O 1
ATOM 711 N N . GLN A 1 89 ? -2.646 -4.038 6.552 1.00 98.19 89 GLN A N 1
ATOM 712 C CA . GLN A 1 89 ? -4.048 -4.192 6.164 1.00 98.19 89 GLN A CA 1
ATOM 713 C C . GLN A 1 89 ? -4.916 -4.547 7.375 1.00 98.19 89 GLN A C 1
ATOM 715 O O . GLN A 1 89 ? -5.904 -3.853 7.628 1.00 98.19 89 GLN A O 1
ATOM 720 N N . ALA A 1 90 ? -4.502 -5.533 8.171 1.00 97.88 90 ALA A N 1
ATOM 721 C CA . ALA A 1 90 ? -5.213 -5.970 9.365 1.00 97.88 90 ALA A CA 1
ATOM 722 C C . ALA A 1 90 ? -5.364 -4.819 10.368 1.00 97.88 90 ALA A C 1
ATOM 724 O O . ALA A 1 90 ? -6.467 -4.545 10.839 1.00 97.88 90 ALA A O 1
ATOM 725 N N . THR A 1 91 ? -4.288 -4.059 10.608 1.00 98.31 91 THR A N 1
ATOM 726 C CA . THR A 1 91 ? -4.317 -2.888 11.501 1.00 98.31 91 THR A CA 1
ATOM 727 C C . THR A 1 91 ? -5.321 -1.825 11.035 1.00 98.31 91 THR A C 1
ATOM 729 O O . THR A 1 91 ? -5.964 -1.171 11.860 1.00 98.31 91 THR A O 1
ATOM 732 N N . ILE A 1 92 ? -5.470 -1.619 9.722 1.00 98.25 92 ILE A N 1
ATOM 733 C CA . ILE A 1 92 ? -6.457 -0.679 9.171 1.00 98.25 92 ILE A CA 1
ATOM 734 C C . ILE A 1 92 ? -7.873 -1.239 9.340 1.00 98.25 92 ILE A C 1
ATOM 736 O O . ILE A 1 92 ? -8.755 -0.518 9.812 1.00 98.25 92 ILE A O 1
ATOM 740 N N . VAL A 1 93 ? -8.096 -2.515 9.004 1.00 97.38 93 VAL A N 1
ATOM 741 C CA . VAL A 1 93 ? -9.402 -3.176 9.160 1.00 97.38 93 VAL A CA 1
ATOM 742 C C . VAL A 1 93 ? -9.878 -3.107 10.603 1.00 97.38 93 VAL A C 1
ATOM 744 O O . VAL A 1 93 ? -10.990 -2.650 10.848 1.00 97.38 93 VAL A O 1
ATOM 747 N N . GLU A 1 94 ? -9.041 -3.488 11.565 1.00 97.38 94 GLU A N 1
ATOM 748 C CA . GLU A 1 94 ? -9.395 -3.494 12.988 1.00 97.38 94 GLU A CA 1
ATOM 749 C C . GLU A 1 94 ? -9.861 -2.120 13.487 1.00 97.38 94 GLU A C 1
ATOM 751 O O . GLU A 1 94 ? -10.709 -2.026 14.376 1.00 97.38 94 GLU A O 1
ATOM 756 N N . ARG A 1 95 ? -9.330 -1.040 12.903 1.00 96.81 95 ARG A N 1
ATOM 757 C CA . ARG A 1 95 ? -9.662 0.335 13.291 1.00 96.81 95 ARG A CA 1
ATOM 758 C C . ARG A 1 95 ? -10.874 0.903 12.562 1.00 96.81 95 ARG A C 1
ATOM 760 O O . ARG A 1 95 ? -11.572 1.733 13.140 1.00 96.81 95 ARG A O 1
ATOM 767 N N . VAL A 1 96 ? -11.104 0.516 11.308 1.00 95.25 96 VAL A N 1
ATOM 768 C CA . VAL A 1 96 ? -12.141 1.131 10.459 1.00 95.25 96 VAL A CA 1
ATOM 769 C C . VAL A 1 96 ? -13.351 0.213 10.264 1.00 95.25 96 VAL A C 1
ATOM 771 O O . VAL A 1 96 ? -14.487 0.673 10.365 1.00 95.25 96 VAL A O 1
ATOM 774 N N . TYR A 1 97 ? -13.126 -1.080 10.033 1.00 94.56 97 TYR A N 1
ATOM 775 C CA . TYR A 1 97 ? -14.153 -2.076 9.711 1.00 94.56 97 TYR A CA 1
ATOM 776 C C . TYR A 1 97 ? -13.885 -3.425 10.407 1.00 94.56 97 TYR A C 1
ATOM 778 O O . TYR A 1 97 ? -13.738 -4.438 9.727 1.00 94.56 97 TYR A O 1
ATOM 786 N N . PRO A 1 98 ? -13.881 -3.500 11.754 1.00 91.06 98 PRO A N 1
ATOM 787 C CA . PRO A 1 98 ? -13.443 -4.692 12.499 1.00 91.06 98 PRO A CA 1
ATOM 788 C C . PRO A 1 98 ? -14.246 -5.976 12.223 1.00 91.06 98 PRO A C 1
ATOM 790 O O . PRO A 1 98 ? -13.843 -7.055 12.642 1.00 91.06 98 PRO A O 1
ATOM 793 N N . ASN A 1 99 ? -15.385 -5.872 11.532 1.00 91.06 99 ASN A N 1
ATOM 794 C CA . ASN A 1 99 ? -16.253 -6.998 11.188 1.00 91.06 99 ASN A CA 1
ATOM 795 C C . ASN A 1 99 ? -16.318 -7.277 9.674 1.00 91.06 99 ASN A C 1
ATOM 797 O O . ASN A 1 99 ? -17.112 -8.116 9.256 1.00 91.06 99 ASN A O 1
ATOM 801 N N . ASP A 1 100 ? -15.548 -6.560 8.847 1.00 92.94 100 ASP A N 1
ATOM 802 C CA . ASP A 1 100 ? -15.612 -6.671 7.386 1.00 92.94 100 ASP A CA 1
ATOM 803 C C . ASP A 1 100 ? -14.240 -6.411 6.741 1.00 92.94 100 ASP A C 1
ATOM 805 O O . ASP A 1 100 ? -13.930 -5.318 6.263 1.00 92.94 100 ASP A O 1
ATOM 809 N N . TYR A 1 101 ? -13.415 -7.459 6.725 1.00 90.50 101 TYR A N 1
ATOM 810 C CA . TYR A 1 101 ? -12.060 -7.444 6.162 1.00 90.50 101 TYR A CA 1
ATOM 811 C C . TYR A 1 101 ? -12.044 -7.192 4.646 1.00 90.50 101 TYR A C 1
ATOM 813 O O . TYR A 1 101 ? -11.043 -6.724 4.107 1.00 90.50 101 TYR A O 1
ATOM 821 N N . ASN A 1 102 ? -13.161 -7.433 3.949 1.00 95.25 102 ASN A N 1
ATOM 822 C CA . ASN A 1 102 ? -13.242 -7.248 2.500 1.00 95.25 102 ASN A CA 1
ATOM 823 C C . ASN A 1 102 ? -13.316 -5.771 2.086 1.00 95.25 102 ASN A C 1
ATOM 825 O O . ASN A 1 102 ? -13.077 -5.443 0.923 1.00 95.25 102 ASN A O 1
ATOM 829 N N . ARG A 1 103 ? -13.611 -4.869 3.031 1.00 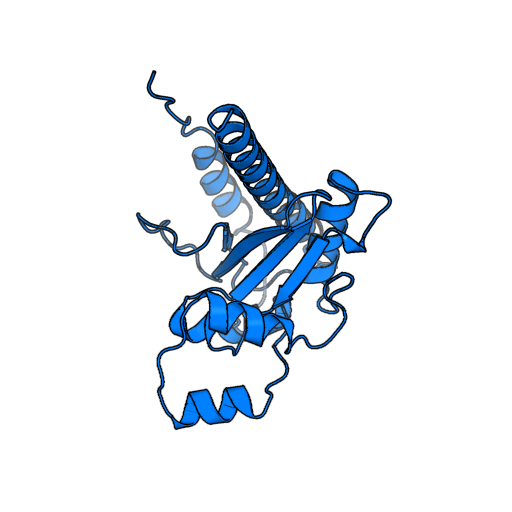96.50 103 ARG A N 1
ATOM 830 C CA . ARG A 1 103 ? -13.669 -3.422 2.778 1.00 96.50 103 ARG A CA 1
ATOM 831 C C . ARG A 1 103 ? -12.313 -2.767 2.618 1.00 96.50 103 ARG A C 1
ATOM 833 O O . ARG A 1 103 ? -12.263 -1.650 2.116 1.00 96.50 103 ARG A O 1
ATOM 840 N N . VAL A 1 104 ? -11.236 -3.418 3.047 1.00 98.06 104 VAL A N 1
ATOM 841 C CA . VAL A 1 104 ? -9.873 -2.899 2.920 1.00 98.06 104 VAL A CA 1
ATOM 842 C C . VAL A 1 104 ? -9.074 -3.882 2.083 1.00 98.06 104 VAL A C 1
ATOM 844 O O . VAL A 1 104 ? -8.870 -5.031 2.472 1.00 98.06 104 VAL A O 1
ATOM 847 N N . ARG A 1 105 ? -8.622 -3.425 0.920 1.00 98.50 105 ARG A N 1
ATOM 848 C CA . ARG A 1 105 ? -7.854 -4.223 -0.035 1.00 98.50 105 ARG A CA 1
ATOM 849 C C . ARG A 1 105 ? -6.503 -3.578 -0.271 1.00 98.50 105 ARG A C 1
ATOM 851 O O . ARG A 1 105 ? -6.447 -2.387 -0.566 1.00 98.50 105 ARG A O 1
ATOM 858 N N . PHE A 1 106 ? -5.443 -4.357 -0.148 1.00 98.56 106 PHE A N 1
ATOM 859 C CA . PHE A 1 106 ? -4.082 -3.973 -0.481 1.00 98.56 106 PHE A CA 1
ATOM 860 C C . PHE A 1 106 ? -3.717 -4.491 -1.870 1.00 98.56 106 PHE A C 1
ATOM 862 O O . PHE A 1 106 ? -3.934 -5.660 -2.177 1.00 98.56 106 PHE A O 1
ATOM 869 N N . PHE A 1 107 ? -3.122 -3.627 -2.682 1.00 98.31 107 PHE A N 1
ATOM 870 C CA . PHE A 1 107 ? -2.616 -3.970 -4.001 1.00 98.31 107 PHE A CA 1
ATOM 871 C C . PHE A 1 107 ? -1.139 -3.600 -4.088 1.00 98.31 107 PHE A C 1
ATOM 873 O O . PHE A 1 107 ? -0.784 -2.435 -3.884 1.00 98.31 107 PHE A O 1
ATOM 880 N N . THR A 1 108 ? -0.288 -4.566 -4.433 1.00 97.69 108 THR A N 1
ATOM 881 C CA . THR A 1 108 ? 1.088 -4.263 -4.843 1.00 97.69 108 THR A CA 1
ATOM 882 C C . THR A 1 108 ? 1.098 -3.804 -6.290 1.00 97.69 108 THR A C 1
ATOM 884 O O . THR A 1 108 ? 0.375 -4.349 -7.125 1.00 97.69 108 THR A O 1
ATOM 887 N N . ALA A 1 109 ? 1.898 -2.790 -6.584 1.00 96.12 109 ALA A N 1
ATOM 888 C CA . ALA A 1 109 ? 2.164 -2.298 -7.924 1.00 96.12 109 ALA A CA 1
ATOM 889 C C . ALA A 1 109 ? 3.626 -2.524 -8.338 1.00 96.12 109 ALA A C 1
ATOM 891 O O . ALA A 1 109 ? 3.977 -2.190 -9.470 1.00 96.12 109 ALA A O 1
ATOM 892 N N . VAL A 1 110 ? 4.452 -3.116 -7.470 1.00 94.62 110 VAL A N 1
ATOM 893 C CA . VAL A 1 110 ? 5.874 -3.376 -7.722 1.00 94.62 110 VAL A CA 1
ATOM 894 C C . VAL A 1 110 ? 6.042 -4.193 -9.000 1.00 94.62 110 VAL A C 1
ATOM 896 O O . VAL A 1 110 ? 5.438 -5.259 -9.161 1.00 94.62 110 VAL A O 1
ATOM 899 N N . GLY A 1 111 ? 6.851 -3.673 -9.925 1.00 89.31 111 GLY A N 1
ATOM 900 C CA . GLY A 1 111 ? 7.105 -4.296 -11.224 1.00 89.31 111 GLY A CA 1
ATOM 901 C C . GLY A 1 111 ? 6.031 -4.029 -12.283 1.00 89.31 111 GLY A C 1
ATOM 902 O O . GLY A 1 111 ? 6.033 -4.690 -13.325 1.00 89.31 111 GLY A O 1
ATOM 903 N N . SER A 1 112 ? 5.123 -3.075 -12.051 1.00 91.62 112 SER A N 1
ATOM 904 C CA . SER A 1 112 ? 4.039 -2.717 -12.975 1.00 91.62 112 SER A CA 1
ATOM 905 C C . SER A 1 112 ? 4.212 -1.384 -13.691 1.00 91.62 112 SER A C 1
ATOM 907 O O . SER A 1 112 ? 4.996 -0.543 -13.259 1.00 91.62 112 SER A O 1
ATOM 909 N N . PRO A 1 113 ? 3.440 -1.124 -14.768 1.00 91.12 113 PRO A N 1
ATOM 910 C CA . PRO A 1 113 ? 3.397 0.204 -15.375 1.00 91.12 113 PRO A CA 1
ATOM 911 C C . PRO A 1 113 ? 3.007 1.302 -14.377 1.00 91.12 113 PRO A C 1
ATOM 913 O O . PRO A 1 113 ? 3.384 2.456 -14.567 1.00 91.12 113 PRO A O 1
ATOM 916 N N . LEU A 1 114 ? 2.252 0.966 -13.322 1.00 93.00 114 LEU A N 1
ATOM 917 C CA . LEU A 1 114 ? 1.866 1.916 -12.282 1.00 93.00 114 LEU A CA 1
ATOM 918 C C . LEU A 1 114 ? 3.079 2.352 -11.442 1.00 93.00 114 LEU A C 1
ATOM 920 O O . LEU A 1 114 ? 3.253 3.547 -11.210 1.00 93.00 114 LEU A O 1
ATOM 924 N N . ASP A 1 115 ? 3.942 1.406 -11.085 1.00 91.94 115 ASP A N 1
ATOM 925 C CA . ASP A 1 115 ? 5.246 1.653 -10.461 1.00 91.94 115 ASP A CA 1
ATOM 926 C C . ASP A 1 115 ? 6.157 2.439 -11.427 1.00 91.94 115 ASP A C 1
ATOM 928 O O . ASP A 1 115 ? 6.478 3.606 -11.183 1.00 91.94 115 ASP A O 1
ATOM 932 N N . TYR A 1 116 ? 6.431 1.897 -12.618 1.00 88.38 116 TYR A N 1
ATOM 933 C CA . TYR A 1 116 ? 7.388 2.494 -13.556 1.00 88.38 116 TYR A CA 1
ATOM 934 C C . TYR A 1 116 ? 7.018 3.900 -14.060 1.00 88.38 116 TYR A C 1
ATOM 936 O O . TYR A 1 116 ? 7.903 4.742 -14.230 1.00 88.38 116 TYR A O 1
ATOM 944 N N . LEU A 1 117 ? 5.740 4.160 -14.365 1.00 89.25 117 LEU A N 1
ATOM 945 C CA . LEU A 1 117 ? 5.305 5.424 -14.980 1.00 89.25 117 LEU A CA 1
ATOM 946 C C . LEU A 1 117 ? 4.791 6.442 -13.963 1.00 89.25 117 LEU A C 1
ATOM 948 O O . LEU A 1 117 ? 4.895 7.648 -14.203 1.00 89.25 117 LEU A O 1
ATOM 952 N N . HIS A 1 118 ? 4.198 5.976 -12.860 1.00 91.00 118 HIS A N 1
ATOM 953 C CA . HIS A 1 118 ? 3.503 6.838 -11.900 1.00 91.00 118 HIS A CA 1
ATOM 954 C C . HIS A 1 118 ? 4.160 6.856 -10.516 1.00 91.00 118 HIS A C 1
ATOM 956 O O . HIS A 1 118 ? 3.759 7.687 -9.701 1.00 91.00 118 HIS A O 1
ATOM 962 N N . HIS A 1 119 ? 5.206 6.050 -10.289 1.00 91.25 119 HIS A N 1
ATOM 963 C CA . HIS A 1 119 ? 5.957 5.948 -9.030 1.00 91.25 119 HIS A CA 1
ATOM 964 C C . HIS A 1 119 ? 5.045 5.639 -7.840 1.00 91.25 119 HIS A C 1
ATOM 966 O O . HIS A 1 119 ? 5.002 6.372 -6.851 1.00 91.25 119 HIS A O 1
ATOM 972 N N . ILE A 1 120 ? 4.215 4.615 -8.016 1.00 94.94 120 ILE A N 1
ATOM 973 C CA . ILE A 1 120 ? 3.328 4.082 -6.990 1.00 94.94 120 ILE A CA 1
ATOM 974 C C . ILE A 1 120 ? 3.705 2.616 -6.824 1.00 94.94 120 ILE A C 1
ATOM 976 O O . ILE A 1 120 ? 3.473 1.831 -7.739 1.00 94.94 120 ILE A O 1
ATOM 980 N N . ASP A 1 121 ? 4.220 2.265 -5.652 1.00 95.75 121 ASP A N 1
ATOM 981 C CA . ASP A 1 121 ? 4.694 0.909 -5.352 1.00 95.75 121 ASP A CA 1
ATOM 982 C C . ASP A 1 121 ? 3.568 0.033 -4.807 1.00 95.75 121 ASP A C 1
ATOM 984 O O . ASP A 1 121 ? 3.553 -1.181 -4.994 1.00 95.75 121 ASP A O 1
ATOM 988 N N . ALA A 1 122 ? 2.588 0.651 -4.147 1.00 97.62 122 ALA A N 1
ATOM 989 C CA . ALA A 1 122 ? 1.401 -0.023 -3.645 1.00 97.62 122 ALA A CA 1
ATOM 990 C C . ALA A 1 122 ? 0.232 0.949 -3.471 1.00 97.62 122 ALA A C 1
ATOM 992 O O . ALA A 1 122 ? 0.387 2.173 -3.482 1.00 97.62 122 ALA A O 1
ATOM 993 N N . PHE A 1 123 ? -0.968 0.416 -3.269 1.00 98.38 123 PHE A N 1
ATOM 994 C CA . PHE A 1 123 ? -2.111 1.215 -2.849 1.00 98.38 123 PHE A CA 1
ATOM 995 C C . PHE A 1 123 ? -3.127 0.403 -2.055 1.00 98.38 123 PHE A C 1
ATOM 997 O O . PHE A 1 123 ? -3.241 -0.812 -2.198 1.00 98.38 123 PHE A O 1
ATOM 1004 N N . PHE A 1 124 ? -3.904 1.110 -1.240 1.00 98.50 124 PHE A N 1
ATOM 1005 C CA . PHE A 1 124 ? -5.108 0.581 -0.620 1.00 98.50 124 PHE A CA 1
ATOM 1006 C C . PHE A 1 124 ? -6.346 1.044 -1.371 1.00 98.50 124 PHE A C 1
ATOM 1008 O O . PHE A 1 124 ? -6.433 2.200 -1.790 1.00 98.50 124 PHE A O 1
ATOM 1015 N N . GLU A 1 125 ? -7.333 0.165 -1.463 1.00 98.25 125 GLU A N 1
ATOM 1016 C CA . GLU A 1 125 ? -8.717 0.544 -1.699 1.00 98.25 125 GLU A CA 1
ATOM 1017 C C . GLU A 1 125 ? -9.541 0.293 -0.447 1.00 98.25 125 GLU A C 1
ATOM 1019 O O . GLU A 1 125 ? -9.547 -0.817 0.087 1.00 98.25 125 GLU A O 1
ATOM 1024 N N . ILE A 1 126 ? -10.240 1.333 0.003 1.00 98.12 126 ILE A N 1
ATOM 1025 C CA . ILE A 1 126 ? -11.113 1.279 1.174 1.00 98.12 126 ILE A CA 1
ATOM 1026 C C . ILE A 1 126 ? -12.541 1.600 0.737 1.00 98.12 126 ILE A C 1
ATOM 1028 O O . ILE A 1 126 ? -12.763 2.639 0.116 1.00 98.12 126 ILE A O 1
ATOM 1032 N N . ASP A 1 127 ? -13.487 0.713 1.037 1.00 96.50 127 ASP A N 1
ATOM 1033 C CA . ASP A 1 127 ? -14.903 0.839 0.679 1.00 96.50 127 ASP A CA 1
ATOM 1034 C C . ASP A 1 127 ? -15.765 1.233 1.891 1.00 96.50 127 ASP A C 1
ATOM 1036 O O . ASP A 1 127 ? -15.894 0.483 2.868 1.00 96.50 127 ASP A O 1
ATOM 1040 N N . ASP A 1 128 ? -16.393 2.411 1.822 1.00 94.81 128 ASP A N 1
ATOM 1041 C CA . ASP A 1 128 ? -17.327 2.872 2.855 1.00 94.81 128 ASP A CA 1
ATOM 1042 C C . ASP A 1 128 ? -18.773 2.399 2.661 1.00 94.81 128 ASP A C 1
ATOM 1044 O O . ASP A 1 128 ? -19.594 2.550 3.566 1.00 94.81 128 ASP A O 1
ATOM 1048 N N . GLY A 1 129 ? -19.056 1.689 1.570 1.00 92.81 129 GLY A N 1
ATOM 1049 C CA . GLY A 1 129 ? -20.368 1.186 1.175 1.00 92.81 129 GLY A CA 1
ATOM 1050 C C . GLY A 1 129 ? -21.028 2.032 0.088 1.00 92.81 129 GLY A C 1
ATOM 1051 O O . GLY A 1 129 ? -21.848 1.507 -0.662 1.00 92.81 129 GLY A O 1
ATOM 1052 N N . ASP A 1 130 ? -20.645 3.305 -0.029 1.00 91.75 130 ASP A N 1
ATOM 1053 C CA . ASP A 1 130 ? -21.116 4.210 -1.080 1.00 91.75 130 ASP A CA 1
ATOM 1054 C C . ASP A 1 130 ? -20.012 4.480 -2.113 1.00 91.75 130 ASP A C 1
ATOM 1056 O O . ASP A 1 130 ? -20.276 4.657 -3.307 1.00 91.75 130 ASP A O 1
ATOM 1060 N N . PHE A 1 131 ? -18.757 4.528 -1.660 1.00 94.56 131 PHE A N 1
ATOM 1061 C CA . PHE A 1 131 ? -17.597 4.831 -2.478 1.00 94.56 131 PHE A CA 1
ATOM 1062 C C . PHE A 1 131 ? -16.374 4.000 -2.088 1.00 94.56 131 PHE A C 1
ATOM 1064 O O . PHE A 1 131 ? -16.036 3.836 -0.919 1.00 94.56 131 PHE A O 1
ATOM 1071 N N . THR A 1 132 ? -15.607 3.629 -3.111 1.00 95.94 132 THR A N 1
ATOM 1072 C CA . THR A 1 132 ? -14.235 3.142 -2.957 1.00 95.94 132 THR A CA 1
ATOM 1073 C C . THR A 1 132 ? -13.242 4.304 -3.031 1.00 95.94 132 THR A C 1
ATOM 1075 O O . THR A 1 132 ? -13.344 5.182 -3.901 1.00 95.94 132 THR A O 1
ATOM 1078 N N . TYR A 1 133 ? -12.269 4.315 -2.122 1.00 97.12 133 TYR A N 1
ATOM 1079 C CA . TYR A 1 133 ? -11.219 5.326 -2.032 1.00 97.12 133 TYR A CA 1
ATOM 1080 C C . TYR A 1 133 ? -9.851 4.681 -2.209 1.00 97.12 133 TYR A C 1
ATOM 1082 O O . TYR A 1 133 ? -9.453 3.835 -1.414 1.00 97.12 133 TYR A O 1
ATOM 1090 N N . THR A 1 134 ? -9.119 5.131 -3.224 1.00 97.62 134 THR A N 1
ATOM 1091 C CA . THR A 1 134 ? -7.741 4.703 -3.482 1.00 97.62 134 THR A CA 1
ATOM 1092 C C . THR A 1 134 ? -6.760 5.583 -2.709 1.00 97.62 134 THR A C 1
ATOM 1094 O O . THR A 1 134 ? -6.840 6.815 -2.801 1.00 97.62 134 THR A O 1
ATOM 1097 N N . ILE A 1 135 ? -5.832 4.971 -1.972 1.00 97.88 135 ILE A N 1
ATOM 1098 C CA . ILE A 1 135 ? -4.765 5.633 -1.206 1.00 97.88 135 ILE A CA 1
ATOM 1099 C C . ILE A 1 135 ? -3.429 5.035 -1.631 1.00 97.88 135 ILE A C 1
ATOM 1101 O O . ILE A 1 135 ? -3.190 3.855 -1.395 1.00 97.88 135 ILE A O 1
ATOM 1105 N N . THR A 1 136 ? -2.576 5.822 -2.285 1.00 97.69 136 THR A N 1
ATOM 1106 C CA . THR A 1 136 ? -1.346 5.310 -2.910 1.00 97.69 136 THR A CA 1
ATOM 1107 C C . THR A 1 136 ? -0.109 5.511 -2.047 1.00 97.69 136 THR A C 1
ATOM 1109 O O . THR A 1 136 ? 0.034 6.540 -1.386 1.00 97.69 136 THR A O 1
ATOM 1112 N N . ILE A 1 137 ? 0.808 4.554 -2.117 1.00 96.31 137 ILE A N 1
ATOM 1113 C CA . ILE A 1 137 ? 2.021 4.460 -1.310 1.00 96.31 137 ILE A CA 1
ATOM 1114 C C . ILE A 1 137 ? 3.232 4.397 -2.247 1.00 96.31 137 ILE A C 1
ATOM 1116 O O . ILE A 1 137 ? 3.221 3.672 -3.239 1.00 96.31 137 ILE A O 1
ATOM 1120 N N . ASP A 1 138 ? 4.259 5.170 -1.911 1.00 93.88 138 ASP A N 1
ATOM 1121 C CA . ASP A 1 138 ? 5.613 5.089 -2.469 1.00 93.88 138 ASP A CA 1
ATOM 1122 C C . ASP A 1 138 ? 6.567 4.759 -1.316 1.00 93.88 138 ASP A C 1
ATOM 1124 O O . ASP A 1 138 ? 6.489 5.373 -0.247 1.00 93.88 138 ASP A O 1
ATOM 1128 N N . LEU A 1 139 ? 7.430 3.771 -1.502 1.00 91.81 139 LEU A N 1
ATOM 1129 C CA . LEU A 1 139 ? 8.409 3.290 -0.547 1.00 91.81 139 LEU A CA 1
ATOM 1130 C C . LEU A 1 139 ? 9.769 3.899 -0.856 1.00 91.81 139 LEU A C 1
ATOM 1132 O O . LEU A 1 139 ? 10.217 3.986 -1.998 1.00 91.81 139 LEU A O 1
ATOM 1136 N N . LYS A 1 140 ? 10.472 4.324 0.189 1.00 89.06 140 LYS A N 1
ATOM 1137 C CA . LYS A 1 140 ? 11.872 4.731 0.085 1.00 89.06 140 LYS A CA 1
ATOM 1138 C C . LYS A 1 140 ? 12.665 4.122 1.225 1.00 89.06 140 LYS A C 1
ATOM 1140 O O . LYS A 1 140 ? 12.266 4.193 2.383 1.00 89.06 140 LYS A O 1
ATOM 1145 N N . THR A 1 141 ? 13.826 3.570 0.891 1.00 83.12 141 THR A N 1
ATOM 1146 C CA . THR A 1 141 ? 14.756 3.001 1.877 1.00 83.12 141 THR A CA 1
ATOM 1147 C C . THR A 1 141 ? 15.694 4.034 2.493 1.00 83.12 141 THR A C 1
ATOM 1149 O O . THR A 1 141 ? 16.401 3.742 3.452 1.00 83.12 141 THR A O 1
ATOM 1152 N N . HIS A 1 142 ? 15.723 5.246 1.936 1.00 77.44 142 HIS A N 1
ATOM 1153 C CA . HIS A 1 142 ? 16.582 6.334 2.380 1.00 77.44 142 HIS A CA 1
ATOM 1154 C C . HIS A 1 142 ? 15.722 7.536 2.775 1.00 77.44 142 HIS A C 1
ATOM 1156 O O . HIS A 1 142 ? 14.741 7.834 2.083 1.00 77.44 142 HIS A O 1
ATOM 1162 N N . PRO A 1 143 ? 16.079 8.261 3.849 1.00 66.88 143 PRO A N 1
ATOM 1163 C CA . PRO A 1 143 ? 15.407 9.503 4.187 1.00 66.88 143 PRO A CA 1
ATOM 1164 C C . PRO A 1 143 ? 15.659 10.517 3.069 1.00 66.88 143 PRO A C 1
ATOM 1166 O O . PRO A 1 143 ? 16.769 11.016 2.894 1.00 66.88 143 PRO A O 1
ATOM 1169 N N . VAL A 1 144 ? 14.618 10.806 2.298 1.00 65.81 144 VAL A N 1
ATOM 1170 C CA . VAL A 1 144 ? 14.611 11.889 1.317 1.00 65.81 144 VAL A CA 1
ATOM 1171 C C . VAL A 1 144 ? 13.966 13.118 1.946 1.00 65.81 144 VAL A C 1
ATOM 1173 O O . VAL A 1 144 ? 13.006 13.002 2.716 1.00 65.81 144 VAL A O 1
ATOM 1176 N N . GLU A 1 145 ? 14.473 14.311 1.629 1.00 60.31 145 GLU A N 1
ATOM 1177 C CA . GLU A 1 145 ? 13.702 15.528 1.882 1.00 60.31 145 GLU A CA 1
ATOM 1178 C C . GLU A 1 145 ? 12.356 15.373 1.171 1.00 60.31 145 GLU A C 1
ATOM 1180 O O . GLU A 1 145 ? 12.324 15.019 -0.011 1.00 60.31 145 GLU A O 1
ATOM 1185 N N . LYS A 1 146 ? 11.240 15.572 1.892 1.00 55.91 146 LYS A N 1
ATOM 1186 C CA . LYS A 1 146 ? 9.911 15.452 1.281 1.00 55.91 146 LY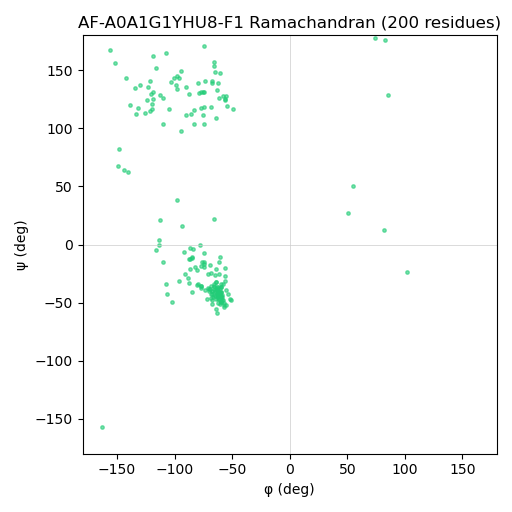S A CA 1
ATOM 1187 C C . LYS A 1 146 ? 9.877 16.382 0.063 1.00 55.91 146 LYS A C 1
ATOM 1189 O O . LYS A 1 146 ? 10.049 17.591 0.246 1.00 55.91 146 LYS A O 1
ATOM 1194 N N . PRO A 1 147 ? 9.669 15.861 -1.159 1.00 61.12 147 PRO A N 1
ATOM 1195 C CA . PRO A 1 147 ? 9.589 16.719 -2.325 1.00 61.12 147 PRO A CA 1
ATOM 1196 C C . PRO A 1 147 ? 8.426 17.697 -2.139 1.00 61.12 147 PRO A C 1
ATOM 1198 O O . PRO A 1 147 ? 7.404 17.358 -1.542 1.00 61.12 147 PRO A O 1
ATOM 1201 N N . ALA A 1 148 ? 8.564 18.913 -2.677 1.00 58.09 148 ALA A N 1
ATOM 1202 C CA . ALA A 1 148 ? 7.536 19.957 -2.578 1.00 58.09 148 ALA A CA 1
ATOM 1203 C C . ALA A 1 148 ? 6.164 19.512 -3.127 1.00 58.09 148 ALA A C 1
ATOM 1205 O O . ALA A 1 148 ? 5.135 20.088 -2.779 1.00 58.09 148 ALA A O 1
ATOM 1206 N N . THR A 1 149 ? 6.153 18.474 -3.968 1.00 64.88 149 THR A N 1
ATOM 1207 C CA . THR A 1 149 ? 4.950 17.779 -4.426 1.00 64.88 149 THR A CA 1
ATOM 1208 C C . THR A 1 149 ? 5.158 16.277 -4.270 1.00 64.88 149 THR A C 1
ATOM 1210 O O . THR A 1 149 ? 6.065 15.705 -4.874 1.00 64.88 149 THR A O 1
ATOM 1213 N N . LEU A 1 150 ? 4.338 15.642 -3.434 1.00 71.31 150 LEU A N 1
ATOM 1214 C CA . LEU A 1 150 ? 4.267 14.186 -3.357 1.00 71.31 150 LEU A CA 1
ATOM 1215 C C . LEU A 1 150 ? 3.421 13.687 -4.533 1.00 71.31 150 LEU A C 1
ATOM 1217 O O . LEU A 1 150 ? 2.334 14.211 -4.781 1.00 71.31 150 LEU A O 1
ATOM 1221 N N . LYS A 1 151 ? 3.933 12.696 -5.273 1.00 83.69 151 LYS A N 1
ATOM 1222 C CA . LYS A 1 151 ? 3.180 12.021 -6.347 1.00 83.69 151 LYS A CA 1
ATOM 1223 C C . LYS A 1 151 ? 2.157 11.023 -5.790 1.00 83.69 151 LYS A C 1
ATOM 1225 O O . LYS A 1 151 ? 1.212 10.660 -6.488 1.00 83.69 151 LYS A O 1
ATOM 1230 N N . THR A 1 152 ? 2.336 10.619 -4.536 1.00 89.81 152 THR A N 1
ATOM 1231 C CA . THR A 1 152 ? 1.519 9.646 -3.815 1.00 89.81 152 THR A CA 1
ATOM 1232 C C . THR A 1 152 ? 0.871 10.263 -2.582 1.00 89.81 152 THR A C 1
ATOM 1234 O O . THR A 1 152 ? 1.279 11.326 -2.113 1.00 89.81 152 THR A O 1
ATOM 1237 N N . ASP A 1 153 ? -0.165 9.601 -2.061 1.00 94.31 153 ASP A N 1
ATOM 1238 C CA . ASP A 1 153 ? -0.796 10.020 -0.811 1.00 94.31 153 ASP A CA 1
ATOM 1239 C C . ASP A 1 153 ? 0.149 9.797 0.388 1.00 94.31 153 ASP A C 1
ATOM 1241 O O . ASP A 1 153 ? 0.171 10.609 1.313 1.00 94.31 153 ASP A O 1
ATOM 1245 N N . ILE A 1 154 ? 0.951 8.724 0.356 1.00 93.38 154 ILE A N 1
ATOM 1246 C CA . ILE A 1 154 ? 1.861 8.324 1.436 1.00 93.38 154 ILE A CA 1
ATOM 1247 C C . ILE A 1 154 ? 3.262 8.053 0.899 1.00 93.38 154 ILE A C 1
ATOM 1249 O O . ILE A 1 154 ? 3.444 7.379 -0.116 1.00 93.38 154 ILE A O 1
ATOM 1253 N N . LEU A 1 155 ? 4.251 8.544 1.646 1.00 91.94 155 LEU A N 1
ATOM 1254 C CA . LEU A 1 155 ? 5.661 8.218 1.475 1.00 91.94 155 LEU A CA 1
ATOM 1255 C C . LEU A 1 155 ? 6.118 7.367 2.665 1.00 91.94 155 LEU A C 1
ATOM 1257 O O . LEU A 1 155 ? 6.323 7.889 3.764 1.00 91.94 155 LEU A O 1
ATOM 1261 N N . LEU A 1 156 ? 6.268 6.064 2.446 1.00 91.75 156 LEU A N 1
ATOM 1262 C CA . LEU A 1 156 ? 6.713 5.109 3.451 1.00 91.75 156 LEU A CA 1
ATOM 1263 C C . LEU A 1 156 ? 8.242 5.069 3.485 1.00 91.75 156 LEU A C 1
ATOM 1265 O O . LEU A 1 156 ? 8.882 4.584 2.556 1.00 91.75 156 LEU A O 1
ATOM 1269 N N . ILE A 1 157 ? 8.835 5.542 4.581 1.00 89.81 157 ILE A N 1
ATOM 1270 C CA . ILE A 1 157 ? 10.278 5.406 4.804 1.00 89.81 157 ILE A CA 1
ATOM 1271 C C . ILE A 1 157 ? 10.546 4.101 5.551 1.00 89.81 157 ILE A C 1
ATOM 1273 O O . ILE A 1 157 ? 10.181 3.979 6.726 1.00 89.81 157 ILE A O 1
ATOM 1277 N N . TYR A 1 158 ? 11.181 3.150 4.869 1.00 87.50 158 TYR A N 1
ATOM 1278 C CA . TYR A 1 158 ? 11.607 1.870 5.430 1.00 87.50 158 TYR A CA 1
ATOM 1279 C C . TYR A 1 158 ? 13.119 1.885 5.711 1.00 87.50 158 TYR A C 1
ATOM 1281 O O . TYR A 1 158 ? 13.863 2.438 4.903 1.00 87.50 158 TYR A O 1
ATOM 1289 N N . PRO A 1 159 ? 13.616 1.326 6.827 1.00 86.00 159 PRO A N 1
ATOM 1290 C CA . PRO A 1 159 ? 15.055 1.297 7.098 1.00 86.00 159 PRO A CA 1
ATOM 1291 C C . PRO A 1 159 ? 15.835 0.503 6.040 1.00 86.00 159 PRO A C 1
ATOM 1293 O O . PRO A 1 159 ? 15.392 -0.557 5.601 1.00 86.00 159 PRO A O 1
ATOM 1296 N N . THR A 1 160 ? 17.007 1.000 5.628 1.00 81.75 160 THR A N 1
ATOM 1297 C CA . THR A 1 160 ? 17.833 0.358 4.584 1.00 81.75 160 THR A CA 1
ATOM 1298 C C . THR A 1 160 ? 18.341 -1.020 5.019 1.00 81.75 160 THR A C 1
ATOM 1300 O O . THR A 1 160 ? 18.514 -1.919 4.199 1.00 81.75 160 THR A O 1
ATOM 1303 N N . GLU A 1 161 ? 18.586 -1.180 6.317 1.00 82.50 161 GLU A N 1
ATOM 1304 C CA . GLU A 1 161 ? 19.003 -2.418 6.971 1.00 82.50 161 GLU A CA 1
ATOM 1305 C C . GLU A 1 161 ? 17.876 -3.451 7.121 1.00 82.50 161 GLU A C 1
ATOM 1307 O O . GLU A 1 161 ? 18.144 -4.584 7.517 1.00 82.50 161 GLU A O 1
ATOM 1312 N N . GLY A 1 162 ? 16.641 -3.074 6.784 1.00 84.56 162 GLY A N 1
ATOM 1313 C CA . GLY A 1 162 ? 15.451 -3.877 7.017 1.00 84.56 162 GLY A CA 1
ATOM 1314 C C . GLY A 1 162 ? 14.889 -3.735 8.435 1.00 84.56 162 GLY A C 1
ATOM 1315 O O . GLY A 1 162 ? 15.451 -3.056 9.292 1.00 84.56 162 GLY A O 1
ATOM 1316 N N . LEU A 1 163 ? 13.748 -4.377 8.678 1.00 87.75 163 LEU A N 1
ATOM 1317 C CA . LEU A 1 163 ? 13.167 -4.551 10.010 1.00 87.75 163 LEU A CA 1
ATOM 1318 C C . LEU A 1 163 ? 12.738 -6.006 10.143 1.00 87.75 163 LEU A C 1
ATOM 1320 O O . LEU A 1 163 ? 11.798 -6.429 9.471 1.00 87.75 163 LEU A O 1
ATOM 1324 N N . ASP A 1 164 ? 13.405 -6.768 11.009 1.00 87.62 164 ASP A N 1
ATOM 1325 C CA . ASP A 1 164 ? 12.958 -8.126 11.312 1.00 87.62 164 ASP A CA 1
ATOM 1326 C C . ASP A 1 164 ? 11.860 -8.041 12.383 1.00 87.62 164 ASP A C 1
ATOM 1328 O O . ASP A 1 164 ? 12.141 -7.650 13.515 1.00 87.62 164 ASP A O 1
ATOM 1332 N N . PRO A 1 165 ? 10.608 -8.434 12.100 1.00 88.19 165 PRO A N 1
ATOM 1333 C CA . PRO A 1 165 ? 9.511 -8.341 13.065 1.00 88.19 165 PRO A CA 1
ATOM 1334 C C . PRO A 1 165 ? 9.717 -9.181 14.341 1.00 88.19 165 PRO A C 1
ATOM 1336 O O . PRO A 1 165 ? 9.003 -8.981 15.327 1.00 88.19 165 PRO A O 1
ATOM 1339 N N . ASN A 1 166 ? 10.662 -10.127 14.347 1.00 89.06 166 ASN A N 1
ATOM 1340 C CA . ASN A 1 166 ? 11.006 -10.934 15.517 1.00 89.06 166 ASN A CA 1
ATOM 1341 C C . ASN A 1 166 ? 12.134 -10.317 16.360 1.00 89.06 166 ASN A C 1
ATOM 1343 O O . ASN A 1 166 ? 12.200 -10.591 17.559 1.00 89.06 166 ASN A O 1
ATOM 1347 N N . ILE A 1 167 ? 13.007 -9.500 15.759 1.00 90.94 167 ILE A N 1
ATOM 1348 C CA . ILE A 1 167 ? 14.147 -8.855 16.434 1.00 90.94 167 ILE A CA 1
ATOM 1349 C C . ILE A 1 167 ? 13.823 -7.388 16.743 1.00 90.94 167 ILE A C 1
ATOM 1351 O O . ILE A 1 167 ? 13.942 -6.946 17.884 1.00 90.94 167 ILE A O 1
ATOM 1355 N N . ASP A 1 168 ? 13.332 -6.656 15.747 1.00 91.56 168 ASP A N 1
ATOM 1356 C CA . ASP A 1 168 ? 13.019 -5.225 15.761 1.00 91.56 168 ASP A CA 1
ATOM 1357 C C . ASP A 1 168 ? 11.523 -4.976 16.012 1.00 91.56 168 ASP A C 1
ATOM 1359 O O . ASP A 1 168 ? 10.903 -4.087 15.426 1.00 91.56 168 ASP A O 1
ATOM 1363 N N . LYS A 1 169 ? 10.917 -5.789 16.885 1.00 9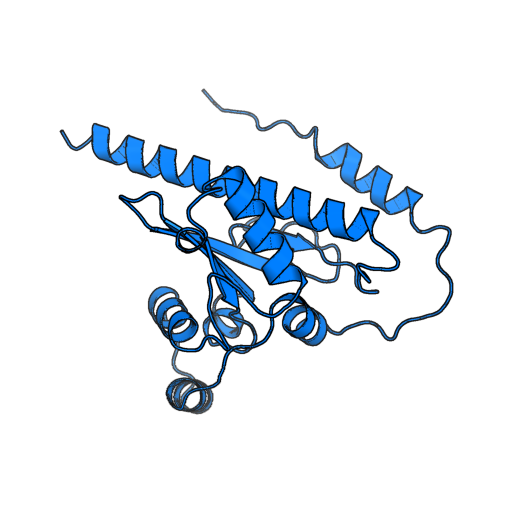2.81 169 LYS A N 1
ATOM 1364 C CA . LYS A 1 169 ? 9.462 -5.849 17.087 1.00 92.81 169 LYS A CA 1
ATOM 1365 C C . LYS A 1 169 ? 8.821 -4.481 17.348 1.00 92.81 169 LYS A C 1
ATOM 1367 O O . LYS A 1 169 ? 7.792 -4.173 16.755 1.00 92.81 169 LYS A O 1
ATOM 1372 N N . GLU A 1 170 ? 9.402 -3.673 18.234 1.00 94.44 170 GLU A N 1
ATOM 1373 C CA . GLU A 1 170 ? 8.851 -2.356 18.593 1.00 94.44 170 GLU A CA 1
ATOM 1374 C C . GLU A 1 170 ? 8.919 -1.363 17.426 1.00 94.44 170 GLU A C 1
ATOM 1376 O O . GLU A 1 170 ? 7.941 -0.660 17.162 1.00 94.44 170 GLU A O 1
ATOM 1381 N N . ASP A 1 171 ? 10.042 -1.337 16.702 1.00 93.19 171 ASP A N 1
ATOM 1382 C CA . ASP A 1 171 ? 10.242 -0.469 15.538 1.00 93.19 171 ASP A CA 1
ATOM 1383 C C . ASP A 1 171 ? 9.286 -0.871 14.400 1.00 93.19 171 ASP A C 1
ATOM 1385 O O . ASP A 1 171 ? 8.613 -0.017 13.816 1.00 93.19 171 ASP A O 1
ATOM 1389 N N . TYR A 1 172 ? 9.150 -2.177 14.147 1.00 94.88 172 TYR A N 1
ATOM 1390 C CA . TYR A 1 172 ? 8.225 -2.741 13.165 1.00 94.88 172 TYR A CA 1
ATOM 1391 C C . TYR A 1 172 ? 6.763 -2.406 13.489 1.00 94.88 172 TYR A C 1
ATOM 1393 O O . TYR A 1 172 ? 6.043 -1.854 12.656 1.00 94.88 172 TYR A O 1
ATOM 1401 N N . GLN A 1 173 ? 6.321 -2.666 14.724 1.00 96.00 173 GLN A N 1
ATOM 1402 C CA . GLN A 1 173 ? 4.953 -2.362 15.159 1.00 96.00 173 GLN A CA 1
ATOM 1403 C C . GLN A 1 173 ? 4.659 -0.860 15.123 1.00 96.00 173 GLN A C 1
ATOM 1405 O O . GLN A 1 173 ? 3.566 -0.452 14.729 1.00 96.00 173 GLN A O 1
ATOM 1410 N N . SER A 1 174 ? 5.636 -0.029 15.490 1.00 95.81 174 SER A N 1
ATOM 1411 C CA . SER A 1 174 ? 5.507 1.428 15.420 1.00 95.81 174 SER A CA 1
ATOM 1412 C C . SER A 1 174 ? 5.371 1.914 13.980 1.00 95.81 174 SER A C 1
ATOM 1414 O O . SER A 1 174 ? 4.560 2.802 13.708 1.00 95.81 174 SER A O 1
ATOM 1416 N N . LEU A 1 175 ? 6.127 1.323 13.049 1.00 95.31 175 LEU A N 1
ATOM 1417 C CA . LEU A 1 175 ? 6.025 1.623 11.625 1.00 95.31 175 LEU A CA 1
ATOM 1418 C C . LEU A 1 175 ? 4.637 1.265 11.082 1.00 95.31 175 LEU A C 1
ATOM 1420 O O . LEU A 1 175 ? 3.993 2.125 10.486 1.00 95.31 175 LEU A O 1
ATOM 1424 N N . ILE A 1 176 ? 4.150 0.049 11.348 1.00 97.50 176 ILE A N 1
ATOM 1425 C CA . ILE A 1 176 ? 2.804 -0.395 10.953 1.00 97.50 176 ILE A CA 1
ATOM 1426 C C . ILE A 1 176 ? 1.732 0.538 11.527 1.00 97.50 176 ILE A C 1
ATOM 1428 O O . ILE A 1 176 ? 0.909 1.073 10.786 1.00 97.50 176 ILE A O 1
ATOM 1432 N N . ALA A 1 177 ? 1.767 0.796 12.837 1.00 97.06 177 ALA A N 1
ATOM 1433 C CA . ALA A 1 177 ? 0.760 1.607 13.513 1.00 97.06 177 ALA A CA 1
ATOM 1434 C C . ALA A 1 177 ? 0.723 3.056 13.007 1.00 97.06 177 ALA A C 1
ATOM 1436 O O . ALA A 1 177 ? -0.366 3.628 12.891 1.00 97.06 177 ALA A O 1
ATOM 1437 N N . ARG A 1 178 ? 1.891 3.641 12.708 1.00 96.25 178 ARG A N 1
ATOM 1438 C CA . ARG A 1 178 ? 2.011 4.986 12.134 1.00 96.25 178 ARG A CA 1
ATOM 1439 C C . ARG A 1 178 ? 1.468 5.023 10.711 1.00 96.25 178 ARG A C 1
ATOM 1441 O O . ARG A 1 178 ? 0.622 5.859 10.419 1.00 96.25 178 ARG A O 1
ATOM 1448 N N . THR A 1 179 ? 1.915 4.113 9.849 1.00 97.19 179 THR A N 1
ATOM 1449 C CA . THR A 1 179 ? 1.476 4.071 8.449 1.00 97.19 179 THR A CA 1
ATOM 1450 C C . THR A 1 179 ? -0.029 3.826 8.353 1.00 97.19 179 THR A C 1
ATOM 1452 O O . THR A 1 179 ? -0.711 4.519 7.603 1.00 97.19 179 THR A O 1
ATOM 1455 N N . ALA A 1 180 ? -0.580 2.921 9.169 1.00 98.25 180 ALA A N 1
ATOM 1456 C CA . ALA A 1 180 ? -2.022 2.696 9.250 1.00 98.25 180 ALA A CA 1
ATOM 1457 C C . ALA A 1 180 ? -2.776 3.969 9.657 1.00 98.25 180 ALA A C 1
ATOM 1459 O O . ALA A 1 180 ? -3.806 4.293 9.071 1.00 98.25 180 ALA A O 1
ATOM 1460 N N . GLN A 1 181 ? -2.258 4.710 10.642 1.00 98.12 181 GLN A N 1
ATOM 1461 C CA . GLN A 1 181 ? -2.867 5.961 11.084 1.00 98.12 181 GLN A CA 1
ATOM 1462 C C . GLN A 1 181 ? -2.895 7.007 9.959 1.00 98.12 181 GLN A C 1
ATOM 1464 O O . GLN A 1 181 ? -3.943 7.604 9.725 1.00 98.12 181 GLN A O 1
ATOM 1469 N N . GLU A 1 182 ? -1.793 7.176 9.224 1.00 97.25 182 GLU A N 1
ATOM 1470 C CA . GLU A 1 182 ? -1.729 8.094 8.077 1.00 97.25 182 GLU A CA 1
ATOM 1471 C C . GLU A 1 182 ? -2.739 7.706 6.979 1.00 97.25 182 GLU A C 1
ATOM 1473 O O . GLU A 1 182 ? -3.460 8.564 6.467 1.00 97.25 182 GLU A O 1
ATOM 1478 N N . ILE A 1 183 ? -2.865 6.408 6.665 1.00 97.81 183 ILE A N 1
ATOM 1479 C CA . ILE A 1 183 ? -3.862 5.895 5.707 1.00 97.81 183 ILE A CA 1
ATOM 1480 C C . ILE A 1 183 ? -5.283 6.247 6.153 1.00 97.81 183 ILE A C 1
ATOM 1482 O O . ILE A 1 183 ? -6.079 6.747 5.355 1.00 97.81 183 ILE A O 1
ATOM 1486 N N . ILE A 1 184 ? -5.609 6.006 7.422 1.00 97.88 184 ILE A N 1
ATOM 1487 C CA . ILE A 1 184 ? -6.945 6.258 7.972 1.00 97.88 184 ILE A CA 1
ATOM 1488 C C . ILE A 1 184 ? -7.279 7.753 7.947 1.00 97.88 184 ILE A C 1
ATOM 1490 O O . ILE A 1 184 ? -8.399 8.124 7.598 1.00 97.88 184 ILE A O 1
ATOM 1494 N N . GLU A 1 185 ? -6.320 8.620 8.266 1.00 97.62 185 GLU A N 1
ATOM 1495 C CA . GLU A 1 185 ? -6.508 10.072 8.201 1.00 97.62 185 GLU A CA 1
ATOM 1496 C C . GLU A 1 185 ? -6.807 10.531 6.768 1.00 97.62 185 GLU A C 1
ATOM 1498 O O . GLU A 1 185 ? -7.793 11.234 6.531 1.00 97.62 185 GLU A O 1
ATOM 1503 N N . ILE A 1 186 ? -6.033 10.058 5.785 1.00 96.75 186 ILE A N 1
ATOM 1504 C CA . ILE A 1 186 ? -6.264 10.365 4.365 1.00 96.75 186 ILE A CA 1
ATOM 1505 C C . ILE A 1 186 ? -7.625 9.837 3.899 1.00 96.75 186 ILE A C 1
ATOM 1507 O O . ILE A 1 186 ? -8.342 10.524 3.163 1.00 96.75 186 ILE A O 1
ATOM 1511 N N . PHE A 1 187 ? -8.001 8.629 4.320 1.00 97.12 187 PHE A N 1
ATOM 1512 C CA . PHE A 1 187 ? -9.309 8.048 4.034 1.00 97.12 187 PHE A CA 1
ATOM 1513 C C . PHE A 1 187 ? -10.439 8.956 4.535 1.00 97.12 187 PHE A C 1
ATOM 1515 O O . PHE A 1 187 ? -11.280 9.389 3.743 1.00 97.12 187 PHE A O 1
ATOM 1522 N N . GLN A 1 188 ? -10.408 9.326 5.816 1.00 95.69 188 GLN A N 1
ATOM 1523 C CA . GLN A 1 188 ? -11.409 10.193 6.441 1.00 95.69 188 GLN A CA 1
ATOM 1524 C C . GLN A 1 188 ? -11.479 11.568 5.762 1.00 95.69 188 GLN A C 1
ATOM 1526 O O . GLN A 1 188 ? -12.569 12.084 5.495 1.00 95.69 188 GLN A O 1
ATOM 1531 N N . GLU A 1 189 ? -10.336 12.155 5.401 1.00 94.88 189 GLU A N 1
ATOM 1532 C CA . GLU A 1 189 ? -10.307 13.401 4.634 1.00 94.88 189 GLU A CA 1
ATOM 1533 C C . GLU A 1 189 ? -11.006 13.266 3.275 1.00 94.88 189 GLU A C 1
ATOM 1535 O O . GLU A 1 189 ? -11.783 14.144 2.876 1.00 94.88 189 GLU A O 1
ATOM 1540 N N . LYS A 1 190 ? -10.746 12.174 2.545 1.00 94.88 190 LYS A N 1
ATOM 1541 C CA . LYS A 1 190 ? -11.372 11.920 1.242 1.00 94.88 190 LYS A CA 1
ATOM 1542 C C . LYS A 1 190 ? -12.886 11.702 1.379 1.00 94.88 190 LYS A C 1
ATOM 1544 O O . LYS A 1 190 ? -13.632 12.226 0.541 1.00 94.88 190 LYS A O 1
ATOM 1549 N N . GLN A 1 191 ? -13.354 11.048 2.447 1.00 92.25 191 GLN A N 1
ATOM 1550 C CA . GLN A 1 191 ? -14.787 10.898 2.749 1.00 92.25 191 GLN A CA 1
ATOM 1551 C C . GLN A 1 191 ? -15.480 12.249 2.972 1.00 92.25 191 GLN A C 1
ATOM 1553 O O . GLN A 1 191 ? -16.536 12.527 2.389 1.00 92.25 191 GLN A O 1
ATOM 1558 N N . VAL A 1 192 ? -14.869 13.134 3.770 1.00 90.94 192 VAL A N 1
ATOM 1559 C CA . VAL A 1 192 ? -15.415 14.475 4.039 1.00 90.94 192 VAL A CA 1
ATOM 1560 C C . VAL A 1 192 ? -15.507 15.295 2.754 1.00 90.94 192 VAL A C 1
ATOM 1562 O O . VAL A 1 192 ? -16.530 15.939 2.502 1.00 90.94 192 VAL A O 1
ATOM 1565 N N . ARG A 1 193 ? -14.473 15.246 1.903 1.00 88.12 193 ARG A N 1
ATOM 1566 C CA . ARG A 1 193 ? -14.464 15.960 0.617 1.00 88.12 193 ARG A CA 1
ATOM 1567 C C . ARG A 1 193 ? -15.617 15.499 -0.275 1.00 88.12 193 ARG A C 1
ATOM 1569 O O . ARG A 1 193 ? -16.373 16.349 -0.745 1.00 88.12 193 ARG A O 1
ATOM 1576 N N . LYS A 1 194 ? -15.815 14.188 -0.462 1.00 83.44 194 LYS A N 1
ATOM 1577 C CA . LYS A 1 194 ? -16.925 13.659 -1.281 1.00 83.44 194 LYS A CA 1
ATOM 1578 C C . LYS A 1 194 ? -18.303 14.001 -0.709 1.00 83.44 194 LYS A C 1
ATOM 1580 O O . LYS A 1 194 ? -19.173 14.466 -1.448 1.00 83.44 194 LYS A O 1
ATOM 1585 N N . SER A 1 195 ? -18.477 13.884 0.605 1.00 74.19 195 SER A N 1
ATOM 1586 C CA . SER A 1 195 ? -19.726 14.251 1.288 1.00 74.19 195 SER A CA 1
ATOM 1587 C C . SER A 1 195 ? -20.058 15.744 1.144 1.00 74.19 195 SER A C 1
ATOM 1589 O O . SER A 1 195 ? -21.220 16.125 0.984 1.00 74.19 195 SER A O 1
ATOM 1591 N N . GLY A 1 196 ? -19.036 16.607 1.154 1.00 69.81 196 GLY A N 1
ATOM 1592 C CA . GLY A 1 196 ? -19.175 18.046 0.927 1.00 69.81 196 GLY A CA 1
ATOM 1593 C C . GLY A 1 196 ? -19.632 18.406 -0.492 1.00 69.81 196 GLY A C 1
ATOM 1594 O O . GLY A 1 196 ? -20.430 19.332 -0.654 1.00 69.81 196 GLY A O 1
ATOM 1595 N N . TYR A 1 197 ? -19.193 17.659 -1.511 1.00 61.81 197 TYR A N 1
ATOM 1596 C CA . TYR A 1 197 ? -19.672 17.830 -2.890 1.00 61.81 197 TYR A CA 1
ATOM 1597 C C . TYR A 1 197 ? -21.128 17.377 -3.056 1.00 61.81 197 TYR A C 1
ATOM 1599 O O . TYR A 1 197 ? -21.907 18.075 -3.704 1.00 61.81 197 TYR A O 1
ATOM 1607 N N . SER A 1 198 ? -21.540 16.284 -2.401 1.00 57.62 198 SER A N 1
ATOM 1608 C CA . SER A 1 198 ? -22.926 15.798 -2.482 1.00 57.62 198 SER A CA 1
ATOM 1609 C C . SER A 1 198 ? -23.954 16.762 -1.872 1.00 57.62 198 SER A C 1
ATOM 1611 O O . SER A 1 198 ? -25.110 16.749 -2.293 1.00 57.62 198 SER A O 1
ATOM 1613 N N . LYS A 1 199 ? -23.567 17.605 -0.901 1.00 54.12 199 LYS A N 1
ATOM 1614 C CA . LYS A 1 199 ? -24.464 18.608 -0.292 1.00 54.12 199 LYS A CA 1
ATOM 1615 C C . LYS A 1 199 ? -24.636 19.882 -1.126 1.00 54.12 199 LYS A C 1
ATOM 1617 O O . LYS A 1 199 ? -25.624 20.575 -0.931 1.00 54.12 199 LYS A O 1
ATOM 1622 N N . LYS A 1 200 ? -23.699 20.202 -2.029 1.00 51.66 200 LYS A N 1
ATOM 1623 C CA . LYS A 1 200 ? -23.782 21.386 -2.912 1.00 51.66 200 LYS A CA 1
ATOM 1624 C C . LYS A 1 200 ? -24.542 21.133 -4.217 1.00 51.66 200 LYS A C 1
ATOM 1626 O O . LYS A 1 200 ? -24.837 22.085 -4.927 1.00 51.66 200 LYS A O 1
ATOM 1631 N N . ALA A 1 201 ? -24.821 19.873 -4.541 1.00 51.72 201 ALA A N 1
ATOM 1632 C CA . ALA A 1 201 ? -25.518 19.468 -5.760 1.00 51.72 201 ALA A CA 1
ATOM 1633 C C . ALA A 1 201 ? -27.044 19.307 -5.572 1.00 51.72 201 ALA A C 1
ATOM 1635 O O . ALA A 1 201 ? -27.686 18.663 -6.399 1.00 51.72 201 ALA A O 1
ATOM 1636 N N . ARG A 1 202 ? -27.614 19.844 -4.484 1.00 40.81 202 ARG A N 1
ATOM 1637 C CA . ARG A 1 202 ? -29.055 19.839 -4.193 1.00 40.81 202 ARG A CA 1
ATOM 1638 C C . ARG A 1 202 ? -29.595 21.254 -4.092 1.00 40.81 202 ARG A C 1
ATOM 1640 O O . ARG A 1 202 ? -28.875 22.097 -3.514 1.00 40.81 202 ARG A O 1
#

Organism: NCBI:txid1797543

Radius of gyration: 18.24 Å; Cα contacts (8 Å, |Δi|>4): 252; chains: 1; bounding box: 56×45×47 Å

pLDDT: mean 81.05, std 20.7, range [26.2, 98.56]

Nearest PDB structures (foldseek):
  5iqk-assembly1_A  TM=4.942E-01  e=1.032E+00  uncultured bacterium
  8z62-assembly2_B  TM=3.348E-01  e=1.953E+00  Pyrococcus horikoshii OT3
  2qlz-assembly1_B  TM=2.448E-01  e=2.865E+00  unclassified
  5eax-assembly2_B  TM=2.935E-01  e=2.220E+00  Mus musculus
  5xj1-assembly1_A  TM=4.025E-01  e=9.641E+00  Streptococcus pneumoniae TIGR4

Foldseek 3Di:
DDDDDDPPVVVVVVVVVVPPPPDDDDDDPFQDQLRVLCLQQNEWAQDPVQVCCVVVVDQDDLVRQVVVQVVGAPDFQLQHDRPNSRLLLQLLCVVPPVPCSPQKGKTAQRPTSNCVVQVFGIWIWGDPPVDTDIFTEHEDQDDDDPPPDDSGLYYQHAHRRGADCVPNVVVSVVSSNVVSVSVVVVVVVVVVVVVVVVVVVD

Sequence (202 aa):
MSVVLKNDNIKNINKYLTANMKHRGKPHFGLTGSMAESEIFGEVIRPVEFENWREGHNYMTRNEALRLVQESQPGNPSDPEPRFANDLQATIVERVYPNDYNRVRFFTAVGSPLDYLHHIDAFFEIDDGDFTYTITIDLKTHPVEKPATLKTDILLIYPTEGLDPNIDKEDYQSLIARTAQEIIEIFQEKQVRKSGYSKKAR